Protein AF-A0AAW5L9F5-F1 (afdb_monomer_lite)

Secondary structure (DSSP, 8-state):
--------------HHHHHHHHHHHHHHHHHTT-SB-TTSSB-HHHHHHHTT-TTHHHHHHHHHHHHHHHHHHHHHHHHHHH-HHHHHHHHHHHHHHHHHHHHHHHHHHTT--TTTTTPPPPPPSS------TTS-HHHHHHHHHHHHTSHHHHTS-HHHHHHHHHHHHHHHHHHHHHHHHHHHHHHHHHHHHHHHHHHHHHHHHHHHHHHHHHHHHHHHHHHT-

Sequence (225 aa):
MGKKPHINIVQGSSLPEMKSAQQDRIMTLWDKGAIVKKDGSPDPQALLKLMGMGDSNELFEMQQLDENKAKMENKQFEQLAQNPEVLQLLQQYNMQQQQFEQQAQVMQMQGIDPMQAGMQPPQLPIPTPQVRDFYDHEVHVYMHNAFRKSSVYDELPPEVQQLVDEHVQQHMEALHAPMEADRRQQMEQEQHMQEEQRAMKKQDLQLQHRKLDIEEKKVEKQMKK

Structure (mmCIF, N/CA/C/O backbone):
data_AF-A0AAW5L9F5-F1
#
_entry.id   AF-A0AAW5L9F5-F1
#
loop_
_atom_site.group_PDB
_atom_site.id
_atom_site.type_symbol
_atom_site.label_atom_id
_atom_site.label_alt_id
_atom_site.label_comp_id
_atom_site.label_asym_id
_atom_site.label_entity_id
_atom_site.label_seq_id
_atom_site.pdbx_PDB_ins_code
_atom_site.Cartn_x
_atom_site.Cartn_y
_atom_site.Cartn_z
_atom_site.occupancy
_atom_site.B_iso_or_equiv
_atom_site.auth_seq_id
_atom_site.auth_comp_id
_atom_site.auth_asym_id
_atom_site.auth_atom_id
_atom_site.pdbx_PDB_model_num
ATOM 1 N N . MET A 1 1 ? 68.030 -46.834 -15.434 1.00 44.78 1 MET A N 1
ATOM 2 C CA . MET A 1 1 ? 66.564 -47.005 -15.319 1.00 44.78 1 MET A CA 1
ATOM 3 C C . MET A 1 1 ? 65.984 -45.672 -14.868 1.00 44.78 1 MET A C 1
ATOM 5 O O . MET A 1 1 ? 66.268 -45.260 -13.757 1.00 44.78 1 MET A O 1
ATOM 9 N N . GLY A 1 2 ? 65.273 -44.953 -15.735 1.00 41.31 2 GLY A N 1
ATOM 10 C CA . GLY A 1 2 ? 64.689 -43.651 -15.400 1.00 41.31 2 GLY A CA 1
ATOM 11 C C . GLY A 1 2 ? 63.430 -43.431 -16.226 1.00 41.31 2 GLY A C 1
ATOM 12 O O . GLY A 1 2 ? 63.501 -42.893 -17.326 1.00 41.31 2 GLY A O 1
ATOM 13 N N . LYS A 1 3 ? 62.292 -43.935 -15.736 1.00 44.84 3 LYS A N 1
ATOM 14 C CA . LYS A 1 3 ? 60.977 -43.723 -16.355 1.00 44.84 3 LYS A CA 1
ATOM 15 C C . LYS A 1 3 ? 60.556 -42.273 -16.100 1.00 44.84 3 LYS A C 1
ATOM 17 O O . LYS A 1 3 ? 60.357 -41.893 -14.951 1.00 44.84 3 LYS A O 1
ATOM 22 N N . LYS A 1 4 ? 60.429 -41.476 -17.162 1.00 50.53 4 LYS A N 1
ATOM 23 C CA . LYS A 1 4 ? 59.760 -40.169 -17.113 1.00 50.53 4 LYS A CA 1
ATOM 24 C C . LYS A 1 4 ? 58.244 -40.405 -16.975 1.00 50.53 4 LYS A C 1
ATOM 26 O O . LYS A 1 4 ? 57.729 -41.268 -17.686 1.00 50.53 4 LYS A O 1
ATOM 31 N N . PRO A 1 5 ? 57.529 -39.698 -16.086 1.00 53.22 5 PRO A N 1
ATOM 32 C CA . PRO A 1 5 ? 56.078 -39.812 -15.989 1.00 53.22 5 PRO A CA 1
ATOM 33 C C . PRO A 1 5 ? 55.409 -39.205 -17.232 1.00 53.22 5 PRO A C 1
ATOM 35 O O . PRO A 1 5 ? 55.750 -38.100 -17.652 1.00 53.22 5 PRO A O 1
ATOM 38 N N . HIS A 1 6 ? 54.458 -39.934 -17.820 1.00 45.38 6 HIS A N 1
ATOM 39 C CA . HIS A 1 6 ? 53.572 -39.414 -18.859 1.00 45.38 6 HIS A CA 1
ATOM 40 C C . HIS A 1 6 ? 52.563 -38.466 -18.209 1.00 45.38 6 HIS A C 1
ATOM 42 O O . HIS A 1 6 ? 51.673 -38.898 -17.479 1.00 45.38 6 HIS A O 1
ATOM 48 N N . ILE A 1 7 ? 52.722 -37.170 -18.456 1.00 56.72 7 ILE A N 1
ATOM 49 C CA . ILE A 1 7 ? 51.759 -36.145 -18.062 1.00 56.72 7 ILE A CA 1
ATOM 50 C C . ILE A 1 7 ? 50.741 -36.072 -19.199 1.00 56.72 7 ILE A C 1
ATOM 52 O O . ILE A 1 7 ? 51.069 -35.628 -20.298 1.00 56.72 7 ILE A O 1
ATOM 56 N N . ASN A 1 8 ? 49.531 -36.571 -18.959 1.00 45.72 8 ASN A N 1
ATOM 57 C CA . ASN A 1 8 ? 48.437 -36.488 -19.918 1.00 45.72 8 ASN A CA 1
ATOM 58 C C . ASN A 1 8 ? 47.769 -35.118 -19.739 1.00 45.72 8 ASN A C 1
ATOM 60 O O . ASN A 1 8 ? 46.997 -34.909 -18.805 1.00 45.72 8 ASN A O 1
ATOM 64 N N . ILE A 1 9 ? 48.152 -34.155 -20.575 1.00 52.03 9 ILE A N 1
ATOM 65 C CA . ILE A 1 9 ? 47.571 -32.811 -20.578 1.00 52.03 9 ILE A CA 1
ATOM 66 C C . ILE A 1 9 ? 46.257 -32.898 -21.357 1.00 52.03 9 ILE A C 1
ATOM 68 O O . ILE A 1 9 ? 46.267 -32.967 -22.583 1.00 52.03 9 ILE A O 1
ATOM 72 N N . VAL A 1 10 ? 45.123 -32.907 -20.653 1.00 50.59 10 VAL A N 1
ATOM 73 C CA . VAL A 1 10 ? 43.814 -32.674 -21.279 1.00 50.59 10 VAL A CA 1
ATOM 74 C C . VAL A 1 10 ? 43.685 -31.168 -21.487 1.00 50.59 10 VAL A C 1
ATOM 76 O O . VAL A 1 10 ? 43.441 -30.405 -20.555 1.00 50.59 10 VAL A O 1
ATOM 79 N N . GLN A 1 11 ? 43.957 -30.753 -22.720 1.00 42.28 11 GLN A N 1
ATOM 80 C CA . GLN A 1 11 ? 43.867 -29.383 -23.203 1.00 42.28 11 GLN A CA 1
ATOM 81 C C . GLN A 1 11 ? 42.417 -28.893 -23.079 1.00 42.28 11 GLN A C 1
ATOM 83 O O . GLN A 1 11 ? 41.489 -29.536 -23.565 1.00 42.28 11 GLN A O 1
ATOM 88 N N . GLY A 1 12 ? 42.218 -27.781 -22.371 1.00 50.72 12 GLY A N 1
ATOM 89 C CA . GLY A 1 12 ? 40.897 -27.216 -22.131 1.00 50.72 12 GLY A CA 1
ATOM 90 C C . GLY A 1 12 ? 40.199 -26.776 -23.418 1.00 50.72 12 GLY A C 1
ATOM 91 O O . GLY A 1 12 ? 40.840 -26.209 -24.297 1.00 50.72 12 GLY A O 1
ATOM 92 N N . SER A 1 13 ? 38.890 -27.038 -23.484 1.00 52.16 13 SER A N 1
ATOM 93 C CA . SER A 1 13 ? 37.832 -26.189 -24.067 1.00 52.16 13 SER A CA 1
ATOM 94 C C . SER A 1 13 ? 36.654 -27.060 -24.536 1.00 52.16 13 SER A C 1
ATOM 96 O O . SER A 1 13 ? 36.593 -27.457 -25.692 1.00 52.16 13 SER A O 1
ATOM 98 N N . SER A 1 14 ? 35.718 -27.384 -23.637 1.00 50.09 14 SER A N 1
ATOM 99 C CA . SER A 1 14 ? 34.447 -28.064 -23.987 1.00 50.09 14 SER A CA 1
ATOM 100 C C . SER A 1 14 ? 33.257 -27.671 -23.096 1.00 50.09 14 SER A C 1
ATOM 102 O O . SER A 1 14 ? 32.159 -28.209 -23.226 1.00 50.09 14 SER A O 1
ATOM 104 N N . LEU A 1 15 ? 33.440 -26.702 -22.193 1.00 50.31 15 LEU A N 1
ATOM 105 C CA . LEU A 1 15 ? 32.383 -26.240 -21.286 1.00 50.31 15 LEU A CA 1
ATOM 106 C C . LEU A 1 15 ? 31.178 -25.566 -21.989 1.00 50.31 15 LEU A C 1
ATOM 108 O O . LEU A 1 15 ? 30.074 -25.712 -21.465 1.00 50.31 15 LEU A O 1
ATOM 112 N N . PRO A 1 16 ? 31.318 -24.878 -23.145 1.00 49.97 16 PRO A N 1
ATOM 113 C CA . PRO A 1 16 ? 30.164 -24.329 -23.868 1.00 49.97 16 PRO A CA 1
ATOM 114 C C . PRO A 1 16 ? 29.379 -25.381 -24.671 1.00 49.97 16 PRO A C 1
ATOM 116 O O . PRO A 1 16 ? 28.154 -25.401 -24.601 1.00 49.97 16 PRO A O 1
ATOM 119 N N . GLU A 1 17 ? 30.063 -26.288 -25.383 1.00 51.97 17 GLU A N 1
ATOM 120 C CA . GLU A 1 17 ? 29.420 -27.312 -26.233 1.00 51.97 17 GLU A CA 1
ATOM 121 C C . GLU A 1 17 ? 28.667 -28.376 -25.426 1.00 51.97 17 GLU A C 1
ATOM 123 O O . GLU A 1 17 ? 27.627 -28.869 -25.858 1.00 51.97 17 GLU A O 1
ATOM 128 N N . MET A 1 18 ? 29.146 -28.721 -24.224 1.00 60.84 18 MET A N 1
ATOM 129 C CA . MET A 1 18 ? 28.426 -29.672 -23.372 1.00 60.84 18 MET A CA 1
ATOM 130 C C . MET A 1 18 ? 27.093 -29.111 -22.860 1.00 60.84 18 MET A C 1
ATOM 132 O O . MET A 1 18 ? 26.153 -29.882 -22.684 1.00 60.84 18 MET A O 1
ATOM 136 N N . LYS A 1 19 ? 26.983 -27.790 -22.649 1.00 57.59 19 LYS A N 1
ATOM 137 C CA . LYS A 1 19 ? 25.743 -27.162 -22.164 1.00 57.59 19 LYS A CA 1
ATOM 138 C C . LYS A 1 19 ? 24.657 -27.113 -23.238 1.00 57.59 19 LYS A C 1
ATOM 140 O O . LYS A 1 19 ? 23.521 -27.462 -22.933 1.00 57.59 19 LYS A O 1
ATOM 145 N N . SER A 1 20 ? 24.991 -26.756 -24.479 1.00 68.06 20 SER A N 1
ATOM 146 C CA . SER A 1 20 ? 24.022 -26.769 -25.586 1.00 68.06 20 SER A CA 1
ATOM 147 C C . SER A 1 20 ? 23.555 -28.191 -25.908 1.00 68.06 20 SER A C 1
ATOM 149 O O . SER A 1 20 ? 22.358 -28.447 -25.964 1.00 68.06 20 SER A O 1
ATOM 151 N N . ALA A 1 21 ? 24.477 -29.156 -25.980 1.00 72.12 21 ALA A N 1
ATOM 152 C CA . ALA A 1 21 ? 24.131 -30.561 -26.205 1.00 72.12 21 ALA A CA 1
ATOM 153 C C . ALA A 1 21 ? 23.281 -31.165 -25.066 1.00 72.12 21 ALA A C 1
ATOM 155 O O . ALA A 1 21 ? 22.470 -32.070 -25.286 1.00 72.12 21 ALA A O 1
ATOM 156 N N . GLN A 1 22 ? 23.461 -30.679 -23.835 1.00 68.31 22 GLN A N 1
ATOM 157 C CA . GLN A 1 22 ? 22.620 -31.038 -22.696 1.00 68.31 22 GLN A CA 1
ATOM 158 C C . GLN A 1 22 ? 21.222 -30.415 -22.820 1.00 6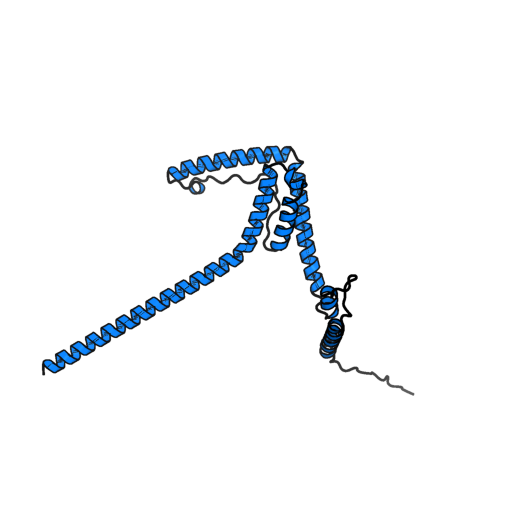8.31 22 GLN A C 1
ATOM 160 O O . GLN A 1 22 ? 20.239 -31.128 -22.628 1.00 68.31 22 GLN A O 1
ATOM 165 N N . GLN A 1 23 ? 21.123 -29.135 -23.188 1.00 72.50 23 GLN A N 1
ATOM 166 C CA . GLN A 1 23 ? 19.850 -28.442 -23.414 1.00 72.50 23 GLN A CA 1
ATOM 167 C C . GLN A 1 23 ? 19.034 -29.091 -24.541 1.00 72.50 23 GLN A C 1
ATOM 169 O O . GLN A 1 23 ? 17.860 -29.393 -24.334 1.00 72.50 23 GLN A O 1
ATOM 174 N N . ASP A 1 24 ? 19.663 -29.445 -25.663 1.00 79.31 24 ASP A N 1
ATOM 175 C CA . ASP A 1 24 ? 19.005 -30.139 -26.781 1.00 79.31 24 ASP A CA 1
ATOM 176 C C . ASP A 1 24 ? 18.463 -31.516 -26.372 1.00 79.31 24 ASP A C 1
ATOM 178 O O . ASP A 1 24 ? 17.360 -31.925 -26.752 1.00 79.31 24 ASP A O 1
ATOM 182 N N . ARG A 1 25 ? 19.214 -32.242 -25.535 1.00 76.12 25 ARG A N 1
ATOM 183 C CA . ARG A 1 25 ? 18.766 -33.527 -24.984 1.00 76.12 25 ARG A CA 1
ATOM 184 C C . ARG A 1 25 ? 17.543 -33.352 -24.086 1.00 76.12 25 ARG A C 1
ATOM 186 O O . ARG A 1 25 ? 16.650 -34.195 -24.112 1.00 76.12 25 ARG A O 1
ATOM 193 N N . ILE A 1 26 ? 17.503 -32.291 -23.289 1.00 76.50 26 ILE A N 1
ATOM 194 C CA . ILE A 1 26 ? 16.399 -32.014 -22.366 1.00 76.50 26 ILE A CA 1
ATOM 195 C C . ILE A 1 26 ? 15.146 -31.580 -23.127 1.00 76.50 26 ILE A C 1
ATOM 197 O O . ILE A 1 26 ? 14.071 -32.098 -22.834 1.00 76.50 26 ILE A O 1
ATOM 201 N N . MET A 1 27 ? 15.287 -30.746 -24.159 1.00 80.56 27 MET A N 1
ATOM 202 C CA . MET A 1 27 ? 14.188 -30.419 -25.075 1.00 80.56 27 MET A CA 1
ATOM 203 C C . MET A 1 27 ? 13.656 -31.668 -25.786 1.00 80.56 27 MET A C 1
ATOM 205 O O . MET A 1 27 ? 12.453 -31.886 -25.849 1.00 80.56 27 MET A O 1
ATOM 209 N N . THR A 1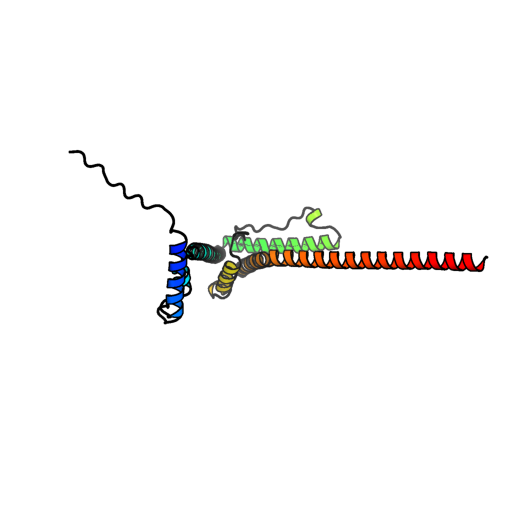 28 ? 14.538 -32.585 -26.195 1.00 82.12 28 THR A N 1
ATOM 210 C CA . THR A 1 28 ? 14.114 -33.875 -26.767 1.00 82.12 28 THR A CA 1
ATOM 211 C C . THR A 1 28 ? 13.302 -34.719 -25.771 1.00 82.12 28 THR A C 1
ATOM 213 O O . THR A 1 28 ? 12.389 -35.443 -26.166 1.00 82.12 28 THR A O 1
ATOM 216 N N . LEU A 1 29 ? 13.631 -34.673 -24.476 1.00 78.94 29 LEU A N 1
ATOM 217 C CA . LEU A 1 29 ? 12.881 -35.378 -23.428 1.00 78.94 29 LEU A CA 1
ATOM 218 C C . LEU A 1 29 ? 11.533 -34.705 -23.133 1.00 78.94 29 LEU A C 1
ATOM 220 O O . LEU A 1 29 ? 10.558 -35.403 -22.854 1.00 78.94 29 LEU A O 1
ATOM 224 N N . TRP A 1 30 ? 11.474 -33.378 -23.232 1.00 79.81 30 TRP A N 1
ATOM 225 C CA . TRP A 1 30 ? 10.244 -32.596 -23.142 1.00 79.81 30 TRP A CA 1
ATOM 226 C C . TRP A 1 30 ? 9.272 -32.920 -24.274 1.00 79.81 30 TRP A C 1
ATOM 228 O O . TRP A 1 30 ? 8.136 -33.305 -24.009 1.00 79.81 30 TRP A O 1
ATOM 238 N N . ASP A 1 31 ? 9.742 -32.874 -25.521 1.00 79.44 31 ASP A N 1
ATOM 239 C CA . ASP A 1 31 ? 8.930 -33.155 -26.711 1.00 79.44 31 ASP A CA 1
ATOM 240 C C . ASP A 1 31 ? 8.407 -34.597 -26.727 1.00 79.44 31 ASP A C 1
ATOM 242 O O . ASP A 1 31 ? 7.341 -34.891 -27.266 1.00 79.44 31 ASP A O 1
ATOM 246 N N . LYS A 1 32 ? 9.148 -35.516 -26.095 1.00 82.12 32 LYS A N 1
ATOM 247 C CA . LYS A 1 32 ? 8.739 -36.913 -25.900 1.00 82.12 32 LYS A CA 1
ATOM 248 C C . LYS A 1 32 ? 7.842 -37.134 -24.679 1.00 82.12 32 LYS A C 1
ATOM 250 O O . LYS A 1 32 ? 7.491 -38.279 -24.405 1.00 82.12 32 LYS A O 1
ATOM 255 N N . GLY A 1 33 ? 7.482 -36.080 -23.944 1.00 77.56 33 GLY A N 1
ATOM 256 C CA . GLY A 1 33 ? 6.593 -36.153 -22.784 1.00 77.56 33 GLY A CA 1
ATOM 257 C C . GLY A 1 33 ? 7.187 -36.903 -21.588 1.00 77.56 33 GLY A C 1
ATOM 258 O O . GLY A 1 33 ? 6.444 -37.460 -20.787 1.00 77.56 33 GLY A O 1
ATOM 259 N N . ALA A 1 34 ? 8.517 -36.963 -21.464 1.00 77.19 34 ALA A N 1
ATOM 260 C CA . ALA A 1 34 ? 9.184 -37.661 -20.360 1.00 77.19 34 ALA A CA 1
ATOM 261 C C . ALA A 1 34 ? 9.249 -36.825 -19.067 1.00 77.19 34 ALA A C 1
ATOM 263 O O . ALA A 1 34 ? 9.492 -37.371 -17.992 1.00 77.19 34 ALA A O 1
ATOM 264 N N . ILE A 1 35 ? 9.046 -35.507 -19.165 1.00 75.00 35 ILE A N 1
ATOM 265 C CA . ILE A 1 35 ? 9.076 -34.563 -18.042 1.00 75.00 35 ILE A CA 1
ATOM 266 C C . ILE A 1 35 ? 7.629 -34.204 -17.692 1.00 75.00 35 ILE A C 1
ATOM 268 O O . ILE A 1 35 ? 7.067 -33.229 -18.190 1.00 75.00 35 ILE A O 1
ATOM 272 N N . VAL A 1 36 ? 7.012 -35.047 -16.869 1.00 77.00 36 VAL A N 1
ATOM 273 C CA . VAL A 1 36 ? 5.607 -34.933 -16.466 1.00 77.00 36 VAL A CA 1
ATOM 274 C C . VAL A 1 36 ? 5.462 -35.011 -14.952 1.00 77.00 36 VAL A C 1
ATOM 276 O O . VAL A 1 36 ? 6.251 -35.659 -14.262 1.00 77.00 36 VAL A O 1
ATOM 279 N N . LYS A 1 37 ? 4.426 -34.356 -14.435 1.00 74.06 37 LYS A N 1
ATOM 280 C CA . LYS A 1 37 ? 4.003 -34.442 -13.039 1.00 74.06 37 LYS A CA 1
ATOM 281 C C . LYS A 1 37 ? 3.331 -35.794 -12.773 1.00 74.06 37 LYS A C 1
ATOM 283 O O . LYS A 1 37 ? 3.049 -36.574 -13.680 1.00 74.06 37 LYS A O 1
ATOM 288 N N . LYS A 1 38 ? 3.018 -36.066 -11.501 1.00 70.19 38 LYS A N 1
ATOM 289 C CA . LYS A 1 38 ? 2.323 -37.299 -11.069 1.00 70.19 38 LYS A CA 1
ATOM 290 C C . LYS A 1 38 ? 0.933 -37.484 -11.700 1.00 70.19 38 LYS A C 1
ATOM 292 O O . LYS A 1 38 ? 0.424 -38.598 -11.700 1.00 70.19 38 LYS A O 1
ATOM 297 N N . ASP A 1 39 ? 0.337 -36.411 -12.213 1.00 65.62 39 ASP A N 1
ATOM 298 C CA . ASP A 1 39 ? -0.954 -36.396 -12.909 1.00 65.62 39 ASP A CA 1
ATOM 299 C C . ASP A 1 39 ? -0.832 -36.578 -14.438 1.00 65.62 39 ASP A C 1
ATOM 301 O O . ASP A 1 39 ? -1.843 -36.599 -15.135 1.00 65.62 39 ASP A O 1
ATOM 305 N N . GLY A 1 40 ? 0.390 -36.728 -14.965 1.00 68.69 40 GLY A N 1
ATOM 306 C CA . GLY A 1 40 ? 0.661 -36.881 -16.396 1.00 68.69 40 GLY A CA 1
ATOM 307 C C . GLY A 1 40 ? 0.687 -35.571 -17.189 1.00 68.69 40 GLY A C 1
ATOM 308 O O . GLY A 1 40 ? 0.937 -35.606 -18.393 1.00 68.69 40 GLY A O 1
ATOM 309 N N . SER A 1 41 ? 0.467 -34.418 -16.550 1.00 75.38 41 SER A N 1
ATOM 310 C CA . SER A 1 41 ? 0.644 -33.114 -17.194 1.00 75.38 41 SER A CA 1
ATOM 311 C C . SER A 1 41 ? 2.134 -32.764 -17.336 1.00 75.38 41 SER A C 1
ATOM 313 O O . SER A 1 41 ? 2.937 -33.177 -16.495 1.00 75.38 41 SER A O 1
ATOM 315 N N . PRO A 1 42 ? 2.544 -32.015 -18.375 1.00 78.31 42 PRO A N 1
ATOM 316 C CA . PRO A 1 42 ? 3.928 -31.567 -18.517 1.00 78.31 42 PRO A CA 1
ATOM 317 C C . PRO A 1 42 ? 4.406 -30.787 -17.282 1.00 78.31 42 PRO A C 1
ATOM 319 O O . PRO A 1 42 ? 3.672 -29.948 -16.754 1.00 78.31 42 PRO A O 1
ATOM 322 N N . ASP A 1 43 ? 5.632 -31.054 -16.815 1.00 79.94 43 ASP A N 1
ATOM 323 C CA . ASP A 1 43 ? 6.228 -30.371 -15.660 1.00 79.94 43 ASP A CA 1
ATOM 324 C C . ASP A 1 43 ? 7.232 -29.287 -16.097 1.00 79.94 43 ASP A C 1
ATOM 326 O O . ASP A 1 43 ? 8.433 -29.562 -16.220 1.00 79.94 43 ASP A O 1
ATOM 330 N N . PRO A 1 44 ? 6.779 -28.041 -16.336 1.00 75.69 44 PRO A N 1
ATOM 331 C CA . PRO A 1 44 ? 7.670 -26.961 -16.746 1.00 75.69 44 PRO A CA 1
ATOM 332 C C . PRO A 1 44 ? 8.723 -26.629 -15.677 1.00 75.69 44 PRO A C 1
ATOM 334 O O . PRO A 1 44 ? 9.792 -26.129 -16.019 1.00 75.69 44 PRO A O 1
ATOM 337 N N . GLN A 1 45 ? 8.479 -26.941 -14.397 1.00 67.44 45 GLN A N 1
ATOM 338 C CA . GLN A 1 45 ? 9.435 -26.677 -13.316 1.00 67.44 45 GLN A CA 1
ATOM 339 C C . GLN A 1 45 ? 10.614 -27.652 -13.380 1.00 67.44 45 GLN A C 1
ATOM 341 O O . GLN A 1 45 ? 11.776 -27.244 -13.308 1.00 67.44 45 GLN A O 1
ATOM 346 N N . ALA A 1 46 ? 10.331 -28.942 -13.574 1.00 71.00 46 ALA A N 1
ATOM 347 C CA . ALA A 1 46 ? 11.369 -29.947 -13.782 1.00 71.00 46 ALA A CA 1
ATOM 348 C C . ALA A 1 46 ? 12.157 -29.694 -15.079 1.00 71.00 46 ALA A C 1
ATOM 350 O O . ALA A 1 46 ? 13.375 -29.880 -15.096 1.00 71.00 46 ALA A O 1
ATOM 351 N N . LEU A 1 47 ? 11.493 -29.211 -16.135 1.00 75.94 47 LEU A N 1
ATOM 352 C CA . LEU A 1 47 ? 12.136 -28.827 -17.393 1.00 75.94 47 LEU A CA 1
ATOM 353 C C . LEU A 1 47 ? 13.158 -27.698 -17.201 1.00 75.94 47 LEU A C 1
ATOM 355 O O . LEU A 1 47 ? 14.321 -27.860 -17.575 1.00 75.94 47 LEU A O 1
ATOM 359 N N . LEU A 1 48 ? 12.741 -26.575 -16.605 1.00 72.81 48 LEU A N 1
ATOM 360 C CA . LEU A 1 48 ? 13.608 -25.411 -16.377 1.00 72.81 48 LEU A CA 1
ATOM 361 C C . LEU A 1 48 ? 14.827 -25.779 -15.520 1.00 72.81 48 LEU A C 1
ATOM 363 O O . LEU A 1 48 ? 15.960 -25.426 -15.857 1.00 72.81 48 LEU A O 1
ATOM 367 N N . LYS A 1 49 ? 14.607 -26.574 -14.467 1.00 71.06 49 LYS A N 1
ATOM 368 C CA . LYS A 1 49 ? 15.670 -27.075 -13.589 1.00 71.06 49 LYS A CA 1
ATOM 369 C C . LYS A 1 49 ? 16.671 -27.966 -14.327 1.00 71.06 49 LYS A C 1
ATOM 371 O O . LYS A 1 49 ? 17.873 -27.874 -14.083 1.00 71.06 49 LYS A O 1
ATOM 376 N N . LEU A 1 50 ? 16.196 -28.827 -15.230 1.00 69.19 50 LEU A N 1
ATOM 377 C CA . LEU A 1 50 ? 17.060 -29.697 -16.025 1.00 69.19 50 LEU A CA 1
ATOM 378 C C . LEU A 1 50 ? 17.879 -28.900 -17.046 1.00 69.19 50 LEU A C 1
ATOM 380 O O . LEU A 1 50 ? 19.063 -29.197 -17.205 1.00 69.19 50 LEU A O 1
ATOM 384 N N . MET A 1 51 ? 17.302 -27.874 -17.688 1.00 70.12 51 MET A N 1
ATOM 385 C CA . MET A 1 51 ? 17.964 -27.036 -18.711 1.00 70.12 51 MET A CA 1
ATOM 386 C C . MET A 1 51 ? 19.133 -26.184 -18.189 1.00 70.12 51 MET A C 1
ATOM 388 O O . MET A 1 51 ? 19.742 -25.425 -18.948 1.00 70.12 51 MET A O 1
ATOM 392 N N . GLY A 1 52 ? 19.480 -26.312 -16.905 1.00 60.25 52 GLY A N 1
ATOM 393 C CA . GLY A 1 52 ? 20.563 -25.553 -16.289 1.00 60.25 52 GLY A CA 1
ATOM 394 C C . GLY A 1 52 ? 20.230 -24.070 -16.125 1.00 60.25 52 GLY A C 1
ATOM 395 O O . GLY A 1 52 ? 21.119 -23.291 -15.791 1.00 60.25 52 GLY A O 1
ATOM 396 N N . MET A 1 53 ? 18.962 -23.689 -16.314 1.00 58.88 53 MET A N 1
ATOM 397 C CA . MET A 1 53 ? 18.404 -22.402 -15.900 1.00 58.88 53 MET A CA 1
ATOM 398 C C . MET A 1 53 ? 18.144 -22.456 -14.388 1.00 58.88 53 MET A C 1
ATOM 400 O O . MET A 1 53 ? 17.012 -22.407 -13.920 1.00 58.88 53 MET A O 1
ATOM 404 N N . GLY A 1 54 ? 19.224 -22.634 -13.621 1.00 51.69 54 GLY A N 1
ATOM 405 C CA . GLY A 1 54 ? 19.235 -22.789 -12.163 1.00 51.69 54 GLY A CA 1
ATOM 406 C C . GLY A 1 54 ? 18.811 -21.553 -11.362 1.00 51.69 54 GLY A C 1
ATOM 407 O O . GLY A 1 54 ? 19.021 -21.538 -10.159 1.00 51.69 54 GLY A O 1
ATOM 408 N N . ASP A 1 55 ? 18.205 -20.563 -12.009 1.00 53.50 55 ASP A N 1
ATOM 409 C CA . ASP A 1 55 ? 17.627 -19.361 -11.399 1.00 53.50 55 ASP A CA 1
ATOM 410 C C . ASP A 1 55 ? 16.186 -19.595 -10.900 1.00 53.50 55 ASP A C 1
ATOM 412 O O . ASP A 1 55 ? 15.612 -18.810 -10.154 1.00 53.50 55 ASP A O 1
ATOM 416 N N . SER A 1 56 ? 15.572 -20.734 -11.252 1.00 55.03 56 SER A N 1
ATOM 417 C CA . SER A 1 56 ? 14.216 -21.028 -10.783 1.00 55.03 56 SER A CA 1
ATOM 418 C C . SER A 1 56 ? 14.141 -21.119 -9.255 1.00 55.03 56 SER A C 1
ATOM 420 O O . SER A 1 56 ? 13.157 -20.686 -8.674 1.00 55.03 56 SER A O 1
ATOM 422 N N . ASN A 1 57 ? 15.169 -21.660 -8.589 1.00 58.69 57 ASN A N 1
ATOM 423 C CA . ASN A 1 57 ? 15.166 -21.767 -7.128 1.00 58.69 57 ASN A CA 1
ATOM 424 C C . ASN A 1 57 ? 15.196 -20.394 -6.448 1.00 58.69 57 ASN A C 1
ATOM 426 O O . ASN A 1 57 ? 14.444 -20.208 -5.503 1.00 58.69 57 ASN A O 1
ATOM 430 N N . GLU A 1 58 ? 16.003 -19.446 -6.933 1.00 63.47 58 GLU A N 1
ATOM 431 C CA . GLU A 1 58 ? 16.101 -18.105 -6.338 1.00 63.47 58 GLU A CA 1
ATOM 432 C C . GLU A 1 58 ? 14.787 -17.335 -6.516 1.00 63.47 58 GLU A C 1
ATOM 434 O O . GLU A 1 58 ? 14.276 -16.765 -5.555 1.00 63.47 58 GLU A O 1
ATOM 439 N N . LEU A 1 59 ? 14.164 -17.417 -7.699 1.00 62.97 59 LEU A N 1
ATOM 440 C CA . LEU A 1 59 ? 12.833 -16.848 -7.941 1.00 62.97 59 LEU A CA 1
ATOM 441 C C . LEU A 1 59 ? 11.757 -17.472 -7.033 1.00 62.97 59 LEU A C 1
ATOM 443 O O . LEU A 1 59 ? 10.949 -16.751 -6.450 1.00 62.97 59 LEU A O 1
ATOM 447 N N . PHE A 1 60 ? 11.761 -18.799 -6.858 1.00 72.19 60 PHE A N 1
ATOM 448 C CA . PHE A 1 60 ? 10.823 -19.479 -5.954 1.00 72.19 60 PHE A CA 1
ATOM 449 C C . PHE A 1 60 ? 11.096 -19.187 -4.473 1.00 72.19 60 PHE A C 1
ATOM 451 O O . PHE A 1 60 ? 10.161 -19.191 -3.672 1.00 72.19 60 PHE A O 1
ATOM 458 N N . GLU A 1 61 ? 12.354 -18.983 -4.088 1.00 81.06 61 GLU A N 1
ATOM 459 C CA . GLU A 1 61 ? 12.745 -18.614 -2.727 1.00 81.06 61 GLU A CA 1
ATOM 460 C C . GLU A 1 61 ? 12.314 -17.180 -2.413 1.00 81.06 61 GLU A C 1
ATOM 462 O O . GLU A 1 61 ? 11.706 -16.960 -1.367 1.00 81.06 61 GLU A O 1
ATOM 467 N N . MET A 1 62 ? 12.532 -16.232 -3.331 1.00 80.06 62 MET A N 1
ATOM 468 C CA . MET A 1 62 ? 12.065 -14.848 -3.188 1.00 80.06 62 MET A CA 1
ATOM 469 C C . MET A 1 62 ? 10.541 -14.784 -3.080 1.00 80.06 62 MET A C 1
ATOM 471 O O . MET A 1 62 ? 10.026 -14.274 -2.089 1.00 80.06 62 MET A O 1
ATOM 475 N N . GLN A 1 63 ? 9.819 -15.427 -4.002 1.00 83.62 63 GLN A N 1
ATOM 476 C CA . GLN A 1 63 ? 8.357 -15.475 -3.948 1.00 83.62 63 GLN A CA 1
ATOM 477 C C . GLN A 1 63 ? 7.846 -16.076 -2.627 1.00 83.62 63 GLN A C 1
ATOM 479 O O . GLN A 1 63 ? 6.902 -15.565 -2.024 1.00 83.62 63 GLN A O 1
ATOM 484 N N . GLN A 1 64 ? 8.476 -17.149 -2.134 1.00 89.56 64 GLN A N 1
ATOM 485 C CA . GLN A 1 64 ? 8.114 -17.728 -0.838 1.00 89.56 64 GLN A CA 1
ATOM 486 C C . GLN A 1 64 ? 8.392 -16.783 0.333 1.00 89.56 64 GLN A C 1
ATOM 488 O O . GLN A 1 64 ? 7.650 -16.811 1.318 1.00 89.56 64 GLN A O 1
ATOM 493 N N . LEU A 1 65 ? 9.451 -15.973 0.272 1.00 91.56 65 LEU A N 1
ATOM 494 C CA . LEU A 1 65 ? 9.739 -14.974 1.298 1.00 91.56 65 LEU A CA 1
ATOM 495 C C . LEU A 1 65 ? 8.643 -13.903 1.340 1.00 91.56 65 LEU A C 1
ATOM 497 O O . LEU A 1 65 ? 8.140 -13.636 2.433 1.00 91.56 65 LEU A O 1
ATOM 501 N N . ASP A 1 66 ? 8.217 -13.374 0.190 1.00 91.81 66 ASP A N 1
ATOM 502 C CA . ASP A 1 66 ? 7.111 -12.409 0.094 1.00 91.81 66 ASP A CA 1
ATOM 503 C C . ASP A 1 66 ? 5.775 -13.021 0.550 1.00 91.81 66 ASP A C 1
ATOM 505 O O . ASP A 1 66 ? 5.063 -12.446 1.375 1.00 91.81 66 ASP A O 1
ATOM 509 N N . GLU A 1 67 ? 5.455 -14.250 0.132 1.00 92.94 67 GLU A N 1
ATOM 510 C CA . GLU A 1 67 ? 4.253 -14.943 0.611 1.00 92.94 67 GLU A CA 1
ATOM 511 C C . GLU A 1 67 ? 4.245 -15.114 2.134 1.00 92.94 67 GLU A C 1
ATOM 513 O O . GLU A 1 67 ? 3.226 -14.905 2.801 1.00 92.94 67 GLU A O 1
ATOM 518 N N . ASN A 1 68 ? 5.372 -15.553 2.700 1.00 94.12 68 ASN A N 1
ATOM 519 C CA . ASN A 1 68 ? 5.500 -15.751 4.138 1.00 94.12 68 ASN A CA 1
ATOM 520 C C . ASN A 1 68 ? 5.435 -14.416 4.879 1.00 94.12 68 ASN A C 1
ATOM 522 O O . ASN A 1 68 ? 4.834 -14.351 5.953 1.00 94.12 68 ASN A O 1
ATOM 526 N N . LYS A 1 69 ? 5.998 -13.352 4.302 1.00 93.50 69 LYS A N 1
ATOM 527 C CA . LYS A 1 69 ? 5.922 -11.999 4.842 1.00 93.50 69 LYS A CA 1
ATOM 528 C C . LYS A 1 69 ? 4.473 -11.513 4.905 1.00 93.50 69 LYS A C 1
ATOM 530 O O . LYS A 1 69 ? 4.020 -11.185 6.001 1.00 93.50 69 LYS A O 1
ATOM 535 N N . ALA A 1 70 ? 3.723 -11.592 3.807 1.00 94.31 70 ALA A N 1
ATOM 536 C CA . ALA A 1 70 ? 2.308 -11.216 3.773 1.00 94.31 70 ALA A CA 1
ATOM 537 C C . ALA A 1 70 ? 1.454 -12.043 4.758 1.00 94.31 70 ALA A C 1
ATOM 539 O O . ALA A 1 70 ? 0.596 -11.509 5.462 1.00 94.31 70 ALA A O 1
ATOM 540 N N . LYS A 1 71 ? 1.724 -13.353 4.898 1.00 94.44 71 LYS A N 1
ATOM 541 C CA . LYS A 1 71 ? 1.061 -14.207 5.909 1.00 94.44 71 LYS A CA 1
ATOM 542 C C . LYS A 1 71 ? 1.360 -13.761 7.342 1.00 94.44 71 LYS A C 1
ATOM 544 O O . LYS A 1 71 ? 0.482 -13.837 8.199 1.00 94.44 71 LYS A O 1
ATOM 549 N N . MET A 1 72 ? 2.592 -13.340 7.622 1.00 94.31 72 MET A N 1
ATOM 550 C CA . MET A 1 72 ? 2.975 -12.835 8.943 1.00 94.31 72 MET A CA 1
ATOM 551 C C . MET A 1 72 ? 2.308 -11.495 9.253 1.00 94.31 72 MET A C 1
ATOM 553 O O . MET A 1 72 ? 1.903 -11.282 10.392 1.00 94.31 72 MET A O 1
ATOM 557 N N . GLU A 1 73 ? 2.140 -10.631 8.254 1.00 94.44 73 GLU A N 1
ATOM 558 C CA . GLU A 1 73 ? 1.394 -9.375 8.388 1.00 94.44 73 GLU A CA 1
ATOM 559 C C . GLU A 1 73 ? -0.093 -9.626 8.667 1.00 94.44 73 GLU A C 1
ATOM 561 O O . GLU A 1 73 ? -0.639 -9.036 9.594 1.00 94.44 73 GLU A O 1
ATOM 566 N N . ASN A 1 74 ? -0.727 -10.584 7.978 1.00 94.44 74 ASN A N 1
ATOM 567 C CA . ASN A 1 74 ? -2.109 -10.995 8.276 1.00 94.44 74 ASN A CA 1
ATOM 568 C C . ASN A 1 74 ? -2.273 -11.421 9.743 1.00 94.44 74 ASN A C 1
ATOM 570 O O . ASN A 1 74 ? -3.152 -10.924 10.445 1.00 94.44 74 ASN A O 1
ATOM 574 N N . LYS A 1 75 ? -1.354 -12.256 10.243 1.00 93.50 75 LYS A N 1
ATOM 575 C CA . LYS A 1 75 ? -1.338 -12.647 11.661 1.00 93.50 75 LYS A CA 1
ATOM 576 C C . LYS A 1 75 ? -1.106 -11.466 12.597 1.00 93.50 75 LYS A C 1
ATOM 578 O O . LYS A 1 75 ? -1.621 -11.465 13.711 1.00 93.50 75 LYS A O 1
ATOM 583 N N . GLN A 1 76 ? -0.316 -10.479 12.183 1.00 92.88 76 GLN A N 1
ATOM 584 C CA . GLN A 1 76 ? -0.110 -9.267 12.968 1.00 92.88 76 GLN A CA 1
ATOM 585 C C . GLN A 1 76 ? -1.414 -8.468 13.081 1.00 92.88 76 GLN A C 1
ATOM 587 O O . GLN A 1 76 ? -1.741 -8.024 14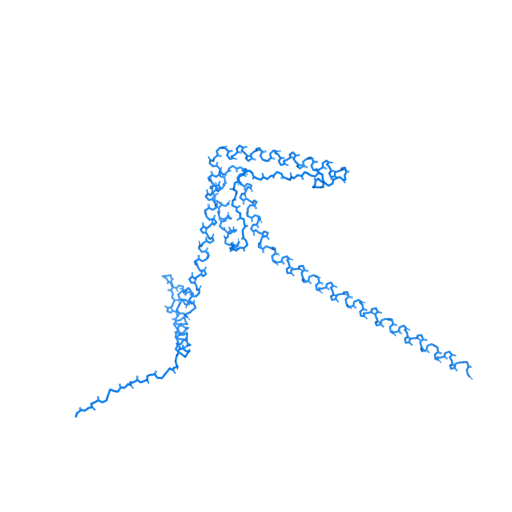.177 1.00 92.88 76 GLN A O 1
ATOM 592 N N . PHE A 1 77 ? -2.199 -8.349 12.007 1.00 93.06 77 PHE A N 1
ATOM 593 C CA . PHE A 1 77 ? -3.523 -7.720 12.068 1.00 93.06 77 PHE A CA 1
ATOM 594 C C . PHE A 1 77 ? -4.476 -8.465 13.009 1.00 93.06 77 PHE A C 1
ATOM 596 O O . PHE A 1 77 ? -5.139 -7.838 13.834 1.00 93.06 77 PHE A O 1
ATOM 603 N N . GLU A 1 78 ? -4.477 -9.799 12.979 1.00 92.69 78 GLU A N 1
ATOM 604 C CA . GLU A 1 78 ? -5.242 -10.607 13.939 1.00 92.69 78 GLU A CA 1
ATOM 605 C C . GLU A 1 78 ? -4.809 -10.341 15.392 1.00 92.69 78 GLU A C 1
ATOM 607 O O . GLU A 1 78 ? -5.643 -10.205 16.285 1.00 92.69 78 GLU A O 1
ATOM 612 N N . GLN A 1 79 ? -3.503 -10.219 15.646 1.00 91.12 79 GLN A N 1
ATOM 613 C CA . GLN A 1 79 ? -2.980 -9.903 16.979 1.00 91.12 79 GLN A CA 1
ATOM 614 C C . GLN A 1 79 ? -3.376 -8.499 17.446 1.00 91.12 79 GLN A C 1
ATOM 616 O O . GLN A 1 79 ? -3.682 -8.312 18.624 1.00 91.12 79 GLN A O 1
ATOM 621 N N . LEU A 1 80 ? -3.399 -7.518 16.538 1.00 89.38 80 LEU A N 1
ATOM 622 C CA . LEU A 1 80 ? -3.874 -6.167 16.838 1.00 89.38 80 LEU A CA 1
ATOM 623 C C . LEU A 1 80 ? -5.358 -6.185 17.228 1.00 89.38 80 LEU A C 1
ATOM 625 O O . LEU A 1 80 ? -5.733 -5.545 18.206 1.00 89.38 80 LEU A O 1
ATOM 629 N N . ALA A 1 81 ? -6.176 -6.980 16.533 1.00 89.19 81 ALA A N 1
ATOM 630 C CA . ALA A 1 81 ? -7.592 -7.164 16.851 1.00 89.19 81 ALA A CA 1
ATOM 631 C C . ALA A 1 81 ? -7.847 -7.865 18.195 1.00 89.19 81 ALA A C 1
ATOM 633 O O . ALA A 1 81 ? -8.889 -7.666 18.813 1.00 89.19 81 ALA A O 1
ATOM 634 N N . GLN A 1 82 ? -6.909 -8.684 18.668 1.00 89.25 82 GLN A N 1
ATOM 635 C CA . GLN A 1 82 ? -7.026 -9.353 19.965 1.00 89.25 82 GLN A CA 1
ATOM 636 C C . GLN A 1 82 ? -6.581 -8.471 21.137 1.00 89.25 82 GLN A C 1
ATOM 638 O O . GLN A 1 82 ? -6.867 -8.804 22.289 1.00 89.25 82 GLN A O 1
ATOM 643 N N . ASN A 1 83 ? -5.882 -7.361 20.876 1.00 90.12 83 ASN A N 1
ATOM 644 C CA . ASN A 1 83 ? -5.378 -6.486 21.925 1.00 90.12 83 ASN A CA 1
ATOM 645 C C . ASN A 1 83 ? -6.377 -5.349 22.235 1.00 90.12 83 ASN A C 1
ATOM 647 O O . ASN A 1 83 ? -6.489 -4.400 21.456 1.00 90.12 83 ASN A O 1
ATOM 651 N N . PRO A 1 84 ? -7.061 -5.372 23.396 1.00 88.12 84 PRO A N 1
ATOM 652 C CA . PRO A 1 84 ? -8.058 -4.356 23.738 1.00 88.12 84 PRO A CA 1
ATOM 653 C C . PRO A 1 84 ? -7.466 -2.947 23.895 1.00 88.12 84 PRO A C 1
ATOM 655 O O . PRO A 1 84 ? -8.162 -1.965 23.644 1.00 88.12 84 PRO A O 1
ATOM 658 N N . GLU A 1 85 ? -6.191 -2.831 24.275 1.00 89.75 85 GLU A N 1
ATOM 659 C CA . GLU A 1 85 ? -5.502 -1.539 24.383 1.00 89.75 85 GLU A CA 1
ATOM 660 C C . GLU A 1 85 ? -5.305 -0.904 23.000 1.00 89.75 85 GLU A C 1
ATOM 662 O O . GLU A 1 85 ? -5.532 0.291 22.817 1.00 89.75 85 GLU A O 1
ATOM 667 N N . VAL A 1 86 ? -4.972 -1.725 21.998 1.00 88.62 86 VAL A N 1
ATOM 668 C CA . VAL A 1 86 ? -4.831 -1.284 20.604 1.00 88.62 86 VAL A CA 1
ATOM 669 C C . VAL A 1 86 ? -6.172 -0.836 20.037 1.00 88.62 86 VAL A C 1
ATOM 671 O O . VAL A 1 86 ? -6.228 0.217 19.409 1.00 88.62 86 VAL A O 1
ATOM 674 N N . LEU A 1 87 ? -7.258 -1.575 20.289 1.00 88.75 87 LEU A N 1
ATOM 675 C CA . LEU A 1 87 ? -8.588 -1.152 19.842 1.00 88.75 87 LEU A CA 1
ATOM 676 C C . LEU A 1 87 ? -8.990 0.204 20.425 1.00 88.75 87 LEU A C 1
ATOM 678 O O . LEU A 1 87 ? -9.480 1.067 19.698 1.00 88.75 87 LEU A O 1
ATOM 682 N N . GLN A 1 88 ? -8.773 0.410 21.726 1.00 90.19 88 GLN A N 1
ATOM 683 C CA . GLN A 1 88 ? -9.095 1.684 22.367 1.00 90.19 88 GLN A CA 1
ATOM 684 C C . GLN A 1 88 ? -8.294 2.837 21.749 1.00 90.19 88 GLN A C 1
ATOM 686 O O . GLN A 1 88 ? -8.826 3.925 21.515 1.00 90.19 88 GLN A O 1
ATOM 691 N N . LEU A 1 89 ? -7.022 2.585 21.456 1.00 90.12 89 LEU A N 1
ATOM 692 C CA . LEU A 1 89 ? -6.135 3.554 20.840 1.00 90.12 89 LEU A CA 1
ATOM 693 C C . LEU A 1 89 ? -6.532 3.861 19.383 1.00 90.12 89 LEU A C 1
ATOM 695 O O . LEU A 1 89 ? -6.508 5.024 18.983 1.00 90.12 89 LEU A O 1
ATOM 699 N N . LEU A 1 90 ? -6.973 2.860 18.615 1.00 89.62 90 LEU A N 1
ATOM 700 C CA . LEU A 1 90 ? -7.503 3.046 17.258 1.00 89.62 90 LEU A CA 1
ATOM 701 C C . LEU A 1 90 ? -8.801 3.858 17.244 1.00 89.62 90 LEU A C 1
ATOM 703 O O . LEU A 1 90 ? -8.968 4.743 16.408 1.00 89.62 90 LEU A O 1
ATOM 707 N N . GLN A 1 91 ? -9.694 3.633 18.205 1.00 88.56 91 GLN A N 1
ATOM 708 C CA . GLN A 1 91 ? -10.907 4.443 18.339 1.00 88.56 91 GLN A CA 1
ATOM 709 C C . GLN A 1 91 ? -10.591 5.901 18.684 1.00 88.56 91 GLN A C 1
ATOM 711 O O . GLN A 1 91 ? -11.191 6.818 18.118 1.00 88.56 91 GLN A O 1
ATOM 716 N N . GLN A 1 92 ? -9.628 6.131 19.581 1.00 89.25 92 GLN A N 1
ATOM 717 C CA . GLN A 1 92 ? -9.152 7.479 19.887 1.00 89.25 92 GLN A CA 1
ATOM 718 C C . GLN A 1 92 ? -8.522 8.143 18.657 1.00 89.25 92 GLN A C 1
ATOM 720 O O . GLN A 1 92 ? -8.794 9.316 18.398 1.00 89.25 92 GLN A O 1
ATOM 725 N N . TYR A 1 93 ? -7.722 7.397 17.894 1.00 89.56 93 TYR A N 1
ATOM 726 C CA . TYR A 1 93 ? -7.111 7.876 16.661 1.00 89.56 93 TYR A CA 1
ATOM 727 C C . TYR A 1 93 ? -8.164 8.297 15.630 1.00 89.56 93 TYR A C 1
ATOM 729 O O . TYR A 1 93 ? -8.133 9.434 15.166 1.00 89.56 93 TYR A O 1
ATOM 737 N N . ASN A 1 94 ? -9.158 7.447 15.355 1.00 88.62 94 ASN A N 1
ATOM 738 C CA . ASN A 1 94 ? -10.246 7.761 14.424 1.00 88.62 94 ASN A CA 1
ATOM 739 C C . ASN A 1 94 ? -11.029 9.011 14.855 1.00 88.62 94 ASN A C 1
ATOM 741 O O . ASN A 1 94 ? -11.371 9.860 14.030 1.00 88.62 94 ASN A O 1
ATOM 745 N N . MET A 1 95 ? -11.273 9.174 16.158 1.00 89.50 95 MET A N 1
ATOM 746 C CA . MET A 1 95 ? -11.919 10.377 16.690 1.00 89.50 95 MET A CA 1
ATOM 747 C C . MET A 1 95 ? -11.053 11.629 16.493 1.00 89.50 95 MET A C 1
ATOM 749 O O . MET A 1 95 ? -11.565 12.684 16.117 1.00 89.50 95 MET A O 1
ATOM 753 N N . GLN A 1 96 ? -9.742 11.520 16.723 1.00 89.81 96 GLN A N 1
ATOM 754 C CA . GLN A 1 96 ? -8.797 12.613 16.501 1.00 89.81 96 GLN A CA 1
ATOM 755 C C . GLN A 1 96 ? -8.699 12.982 15.015 1.00 89.81 96 GLN A C 1
ATOM 757 O O . GLN A 1 96 ? -8.650 14.165 14.681 1.00 89.81 96 GLN A O 1
ATOM 762 N N . GLN A 1 97 ? -8.714 11.989 14.127 1.00 87.94 97 GLN A N 1
ATOM 763 C CA . GLN A 1 97 ? -8.672 12.182 12.682 1.00 87.94 97 GLN A CA 1
ATOM 764 C C . GLN A 1 97 ? -9.915 12.926 12.181 1.00 87.94 97 GLN A C 1
ATOM 766 O O . GLN A 1 97 ? -9.780 13.923 11.477 1.00 87.94 97 GLN A O 1
ATOM 771 N N . GLN A 1 98 ? -11.113 12.549 12.638 1.00 89.06 98 GLN A N 1
ATOM 772 C CA . GLN A 1 98 ? -12.349 13.264 12.290 1.00 89.06 98 GLN A CA 1
ATOM 773 C C . GLN A 1 98 ? -12.362 14.714 12.795 1.00 89.06 98 GLN A C 1
ATOM 775 O O . GLN A 1 98 ? -12.815 15.618 12.090 1.00 89.06 98 GLN A O 1
ATOM 780 N N . GLN A 1 99 ? -11.852 14.965 14.006 1.00 89.50 99 GLN A N 1
ATOM 781 C CA . GLN A 1 99 ? -11.723 16.332 14.524 1.00 89.50 99 GLN A CA 1
ATOM 782 C C . GLN A 1 99 ? -10.742 17.162 13.692 1.00 89.50 99 GLN A C 1
ATOM 784 O O . GLN A 1 99 ? -11.022 18.325 13.391 1.00 89.50 99 GLN A O 1
ATOM 789 N N . PHE A 1 100 ? -9.617 16.561 13.298 1.00 89.50 100 PHE A N 1
ATOM 790 C CA . PHE A 1 100 ? -8.635 17.197 12.429 1.00 89.50 100 PHE A CA 1
ATOM 791 C C . PHE A 1 100 ? -9.237 17.537 11.064 1.00 89.50 100 PHE A C 1
ATOM 793 O O . PHE A 1 100 ? -9.112 18.674 10.620 1.00 89.50 100 PHE A O 1
ATOM 800 N N . GLU A 1 101 ? -9.939 16.603 10.421 1.00 88.56 101 GLU A N 1
ATOM 801 C CA . GLU A 1 101 ? -10.590 16.832 9.126 1.00 88.56 101 GLU A CA 1
ATOM 802 C C . GLU A 1 101 ? -11.639 17.945 9.194 1.00 88.56 101 GLU A C 1
ATOM 804 O O . GLU A 1 101 ? -11.662 18.832 8.339 1.00 88.56 101 GLU A O 1
ATOM 809 N N . GLN A 1 102 ? -12.467 17.961 10.242 1.00 89.75 102 GLN A N 1
ATOM 810 C CA . GLN A 1 102 ? -13.463 19.014 10.433 1.00 89.75 102 GLN A CA 1
ATOM 811 C C . GLN A 1 102 ? -12.802 20.387 10.623 1.00 89.75 102 GLN A C 1
ATOM 813 O O . GLN A 1 102 ? -13.242 21.384 10.044 1.00 89.75 102 GLN A O 1
ATOM 818 N N . GLN A 1 103 ? -11.722 20.452 11.403 1.00 86.88 103 GLN A N 1
ATOM 819 C CA . GLN A 1 103 ? -10.970 21.685 11.618 1.00 86.88 103 GLN A CA 1
ATOM 820 C C . GLN A 1 103 ? -10.244 22.148 10.347 1.00 86.88 103 GLN A C 1
ATOM 822 O O . GLN A 1 103 ? -10.297 23.334 10.008 1.00 86.88 103 GLN A O 1
ATOM 827 N N . ALA A 1 104 ? -9.631 21.218 9.616 1.00 87.50 104 ALA A N 1
ATOM 828 C CA . ALA A 1 104 ? -8.977 21.472 8.340 1.00 87.50 104 ALA A CA 1
ATOM 829 C C . ALA A 1 104 ? -9.971 22.019 7.307 1.00 87.50 104 ALA A C 1
ATOM 831 O O . ALA A 1 104 ? -9.672 23.005 6.635 1.00 87.50 104 ALA A O 1
ATOM 832 N N . GLN A 1 105 ? -11.184 21.462 7.241 1.00 88.62 105 GLN A N 1
ATOM 833 C CA . GLN A 1 105 ? -12.235 21.938 6.343 1.00 88.62 105 GLN A CA 1
ATOM 834 C C . GLN A 1 105 ? -12.675 23.373 6.676 1.00 88.62 105 GLN A C 1
ATOM 836 O O . GLN A 1 105 ? -12.850 24.194 5.774 1.00 88.62 105 GLN A O 1
ATOM 841 N N . VAL A 1 106 ? -12.817 23.712 7.963 1.00 88.44 106 VAL A N 1
ATOM 842 C CA . VAL A 1 106 ? -13.149 25.083 8.394 1.00 88.44 106 VAL A CA 1
ATOM 843 C C . VAL A 1 106 ? -12.043 26.073 8.024 1.00 88.44 106 VAL A C 1
ATOM 845 O O . VAL A 1 106 ? -12.347 27.171 7.556 1.00 88.44 106 VAL A O 1
ATOM 848 N N . MET A 1 107 ? -10.772 25.700 8.190 1.00 86.25 107 MET A N 1
ATOM 849 C CA . MET A 1 107 ? -9.641 26.547 7.790 1.00 86.25 107 MET A CA 1
ATOM 850 C C . MET A 1 107 ? -9.577 26.742 6.276 1.00 86.25 107 MET A C 1
ATOM 852 O O . MET A 1 107 ? -9.427 27.871 5.806 1.00 86.25 107 MET A O 1
ATOM 856 N N . GLN A 1 108 ? -9.788 25.669 5.515 1.00 86.00 108 GLN A N 1
ATOM 857 C CA . GLN A 1 108 ? -9.793 25.725 4.059 1.00 86.00 108 GLN A CA 1
ATOM 858 C C . GLN A 1 108 ? -10.931 26.617 3.533 1.00 86.00 108 GLN A C 1
ATOM 860 O O . GLN A 1 108 ? -10.728 27.377 2.588 1.00 86.00 108 GLN A O 1
ATOM 865 N N . MET A 1 109 ? -12.097 26.628 4.195 1.00 87.12 109 MET A N 1
ATOM 866 C CA . MET A 1 109 ? -13.181 27.579 3.893 1.00 87.12 109 MET A CA 1
ATOM 867 C C . MET A 1 109 ? -12.814 29.042 4.176 1.00 87.12 109 MET A C 1
ATOM 869 O O . MET A 1 109 ? -13.365 29.942 3.546 1.00 87.12 109 MET A O 1
ATOM 873 N N . GLN A 1 110 ? -11.886 29.298 5.098 1.00 86.06 110 GLN A N 1
ATOM 874 C CA . GLN A 1 110 ? -11.349 30.636 5.370 1.00 86.06 110 GLN A CA 1
ATOM 875 C C . GLN A 1 110 ? -10.172 31.001 4.447 1.00 86.06 110 GLN A C 1
ATOM 877 O O . GLN A 1 110 ? -9.588 32.072 4.601 1.00 86.06 110 GLN A O 1
ATOM 882 N N . GLY A 1 111 ? -9.829 30.136 3.484 1.00 83.62 111 GLY A N 1
ATOM 883 C CA . GLY A 1 111 ? -8.694 30.324 2.578 1.00 83.62 111 GLY A CA 1
ATOM 884 C C . GLY A 1 111 ? -7.333 30.139 3.253 1.00 83.62 111 GLY A C 1
ATOM 885 O O . GLY A 1 111 ? -6.327 30.594 2.716 1.00 83.62 111 GLY A O 1
ATOM 886 N N . ILE A 1 112 ? -7.299 29.510 4.431 1.00 84.50 112 ILE A N 1
ATOM 887 C CA . ILE A 1 112 ? -6.075 29.204 5.170 1.00 84.50 112 ILE A CA 1
ATOM 888 C C . ILE A 1 112 ? -5.727 27.742 4.900 1.00 84.50 112 ILE A C 1
ATOM 890 O O . ILE A 1 112 ? -6.492 26.848 5.263 1.00 84.50 112 ILE A O 1
ATOM 894 N N . ASP A 1 113 ? -4.566 27.493 4.291 1.00 79.31 113 ASP A N 1
ATOM 895 C CA . ASP A 1 113 ? -4.068 26.131 4.113 1.00 79.31 113 ASP A CA 1
ATOM 896 C C . ASP A 1 113 ? -3.709 25.521 5.482 1.00 79.31 113 ASP A C 1
ATOM 898 O O . ASP A 1 113 ? -2.808 26.027 6.163 1.00 79.31 113 ASP A O 1
ATOM 902 N N . PRO A 1 114 ? -4.355 24.418 5.903 1.00 72.50 114 PRO A N 1
ATOM 903 C CA . PRO A 1 114 ? -4.154 23.838 7.233 1.00 72.50 114 PRO A CA 1
ATOM 904 C C . PRO A 1 114 ? -2.703 23.389 7.479 1.00 72.50 114 PRO A C 1
ATOM 906 O O . PRO A 1 114 ? -2.189 23.541 8.587 1.00 72.50 114 PRO A O 1
ATOM 909 N N . MET A 1 115 ? -1.988 22.940 6.439 1.00 79.38 115 MET A N 1
ATOM 910 C CA . MET A 1 115 ? -0.553 22.638 6.548 1.00 79.38 115 MET A CA 1
ATOM 911 C C . MET A 1 115 ? 0.312 23.887 6.773 1.00 79.38 115 MET A C 1
ATOM 913 O O . MET A 1 115 ? 1.285 23.820 7.522 1.00 79.38 115 MET A O 1
ATOM 917 N N . GLN A 1 116 ? -0.024 25.033 6.166 1.00 76.88 116 GLN A N 1
ATOM 918 C CA . GLN A 1 116 ? 0.691 26.293 6.425 1.00 76.88 116 GLN A CA 1
ATOM 919 C C . GLN A 1 116 ? 0.384 26.852 7.817 1.00 76.88 116 GLN A C 1
ATOM 921 O O . GLN A 1 116 ? 1.228 27.526 8.403 1.00 76.88 116 GLN A O 1
ATOM 926 N N . ALA A 1 117 ? -0.783 26.526 8.376 1.00 75.62 117 ALA A N 1
ATOM 927 C CA . ALA A 1 117 ? -1.163 26.869 9.744 1.00 75.62 117 ALA A CA 1
ATOM 928 C C . ALA A 1 117 ? -0.452 26.017 10.819 1.00 75.62 117 ALA A C 1
ATOM 930 O O . ALA A 1 117 ? -0.721 26.183 12.008 1.00 75.62 117 ALA A O 1
ATOM 931 N N . GLY A 1 118 ? 0.452 25.111 10.425 1.00 76.44 118 GLY A N 1
ATOM 932 C CA . GLY A 1 118 ? 1.188 24.245 11.346 1.00 76.44 118 GLY A CA 1
ATOM 933 C C . GLY A 1 118 ? 0.359 23.088 11.906 1.00 76.44 118 GLY A C 1
ATOM 934 O O . GLY A 1 118 ? 0.791 22.442 12.859 1.00 76.44 118 GLY A O 1
ATOM 935 N N . MET A 1 119 ? -0.814 22.808 11.331 1.00 77.44 119 MET A N 1
ATOM 936 C CA . MET A 1 119 ? -1.590 21.626 11.684 1.00 77.44 119 MET A CA 1
ATOM 937 C C . MET A 1 119 ? -1.043 20.409 10.943 1.00 77.44 119 MET A C 1
ATOM 939 O O . MET A 1 119 ? -1.012 20.370 9.713 1.00 77.44 119 MET A O 1
ATOM 943 N N . GLN A 1 120 ? -0.596 19.415 11.706 1.00 76.62 120 GLN A N 1
ATOM 944 C CA . GLN A 1 120 ? -0.117 18.142 11.177 1.00 76.62 120 GLN A CA 1
ATOM 945 C C . GLN A 1 120 ? -1.184 17.064 11.376 1.00 76.62 120 GLN A C 1
ATOM 947 O O . GLN A 1 120 ? -1.814 17.040 12.438 1.00 76.62 120 GLN A O 1
ATOM 952 N N . PRO A 1 121 ? -1.389 16.177 10.387 1.00 79.19 121 PRO A N 1
ATOM 953 C CA . PRO A 1 121 ? -2.329 15.080 10.529 1.00 79.19 121 PRO A CA 1
ATOM 954 C C . PRO A 1 121 ? -1.883 14.160 11.673 1.00 79.19 121 PRO A C 1
ATOM 956 O O . PRO A 1 121 ? -0.679 13.907 11.823 1.00 79.19 121 PRO A O 1
ATOM 959 N N . PRO A 1 122 ? -2.826 13.658 12.484 1.00 81.19 122 PRO A N 1
ATOM 960 C CA . PRO A 1 122 ? -2.500 12.709 13.533 1.00 81.19 122 PRO A CA 1
ATOM 961 C C . PRO A 1 122 ? -1.850 11.462 12.917 1.00 81.19 122 PRO A C 1
ATOM 963 O O . PRO A 1 122 ? -2.321 10.915 11.919 1.00 81.19 122 PRO A O 1
ATOM 966 N N . GLN A 1 123 ? -0.745 11.021 13.513 1.00 81.81 123 GLN A N 1
ATOM 967 C CA . GLN A 1 123 ? -0.021 9.813 13.113 1.00 81.81 123 GLN A CA 1
ATOM 968 C C . GLN A 1 123 ? -0.628 8.593 13.806 1.00 81.81 123 GLN A C 1
ATOM 970 O O . GLN A 1 123 ? -1.028 8.687 14.969 1.00 81.81 123 GLN A O 1
ATOM 975 N N . LEU A 1 124 ? -0.661 7.452 13.114 1.00 82.50 124 LEU A N 1
ATOM 976 C CA . LEU A 1 124 ? -1.086 6.189 13.711 1.00 82.50 124 LEU A CA 1
ATOM 977 C C . LEU A 1 124 ? -0.193 5.865 14.923 1.00 82.50 124 LEU A C 1
ATOM 979 O O . LEU A 1 124 ? 1.030 5.797 14.790 1.00 82.50 124 LEU A O 1
ATOM 983 N N . PRO A 1 125 ? -0.773 5.645 16.111 1.00 79.44 125 PRO A N 1
ATOM 984 C CA . PRO A 1 125 ? -0.009 5.433 17.340 1.00 79.44 125 PRO A CA 1
ATOM 985 C C . PRO A 1 125 ? 0.407 3.963 17.541 1.00 79.44 125 PRO A C 1
ATOM 987 O O . PRO A 1 125 ? 0.899 3.600 18.609 1.00 79.44 125 PRO A O 1
ATOM 990 N N . ILE A 1 126 ? 0.206 3.112 16.529 1.00 83.25 126 ILE A N 1
ATOM 991 C CA . ILE A 1 126 ? 0.562 1.693 16.547 1.00 83.25 126 ILE A CA 1
ATOM 992 C C . ILE A 1 126 ? 1.528 1.352 15.407 1.00 83.25 126 ILE A C 1
ATOM 994 O O . ILE A 1 126 ? 1.421 1.913 14.317 1.00 83.25 126 ILE A O 1
ATOM 998 N N . PRO A 1 127 ? 2.462 0.410 15.623 1.00 79.81 127 PRO A N 1
ATOM 999 C CA . PRO A 1 127 ? 3.321 -0.085 14.560 1.00 79.81 127 PRO A CA 1
ATOM 1000 C C . PRO A 1 127 ? 2.514 -0.985 13.615 1.00 79.81 127 PRO A C 1
ATOM 1002 O O . PRO A 1 127 ? 2.272 -2.156 13.912 1.00 79.81 127 PRO A O 1
ATOM 1005 N N . THR A 1 128 ? 2.102 -0.440 12.473 1.00 82.81 128 THR A N 1
ATOM 1006 C CA . THR A 1 128 ? 1.499 -1.206 11.377 1.00 82.81 128 THR A CA 1
ATOM 1007 C C . THR A 1 128 ? 2.572 -1.788 10.453 1.00 82.81 128 THR A C 1
ATOM 1009 O O . THR A 1 128 ? 3.678 -1.230 10.361 1.00 82.81 128 THR A O 1
ATOM 1012 N N . PRO A 1 129 ? 2.277 -2.904 9.757 1.00 88.44 129 PRO A N 1
ATOM 1013 C CA . PRO A 1 129 ? 3.050 -3.325 8.594 1.00 88.44 129 PRO A CA 1
ATOM 1014 C C . PRO A 1 129 ? 3.294 -2.154 7.638 1.00 88.44 129 PRO A C 1
ATOM 1016 O O . PRO A 1 129 ? 2.446 -1.281 7.488 1.00 88.44 129 PRO A O 1
ATOM 1019 N N . GLN A 1 130 ? 4.481 -2.112 7.037 1.00 88.56 130 GLN A N 1
ATOM 1020 C CA . GLN A 1 130 ? 4.901 -1.020 6.161 1.00 88.56 130 GLN A CA 1
ATOM 1021 C C . GLN A 1 130 ? 5.133 -1.573 4.763 1.00 88.56 130 GLN A C 1
ATOM 1023 O O . GLN A 1 130 ? 5.855 -2.564 4.615 1.00 88.56 130 GLN A O 1
ATOM 1028 N N . VAL A 1 131 ? 4.595 -0.899 3.751 1.00 91.56 131 VAL A N 1
ATOM 1029 C CA . VAL A 1 131 ? 4.879 -1.211 2.349 1.00 91.56 131 VAL A CA 1
ATOM 1030 C C . VAL A 1 131 ? 6.295 -0.748 2.000 1.00 91.56 131 VAL A C 1
ATOM 1032 O O . VAL A 1 131 ? 6.694 0.372 2.317 1.00 91.56 131 VAL A O 1
ATOM 1035 N N . ARG A 1 132 ? 7.088 -1.629 1.379 1.00 90.25 132 ARG A N 1
ATOM 1036 C CA . ARG A 1 132 ? 8.472 -1.351 0.965 1.00 90.25 132 ARG A CA 1
ATOM 1037 C C . ARG A 1 132 ? 8.677 -1.683 -0.502 1.00 90.25 132 ARG A C 1
ATOM 1039 O O . ARG A 1 132 ? 8.160 -2.684 -0.971 1.00 90.25 132 ARG A O 1
ATOM 1046 N N . ASP A 1 133 ? 9.490 -0.885 -1.172 1.00 86.94 133 ASP A N 1
ATOM 1047 C CA . ASP A 1 133 ? 9.759 -0.930 -2.614 1.00 86.94 133 ASP A CA 1
ATOM 1048 C C . ASP A 1 133 ? 10.315 -2.260 -3.146 1.00 86.94 133 ASP A C 1
ATOM 1050 O O . ASP A 1 133 ? 10.103 -2.591 -4.307 1.00 86.94 133 ASP A O 1
ATOM 1054 N N . PHE A 1 134 ? 11.027 -3.024 -2.320 1.00 85.44 134 PHE A N 1
ATOM 1055 C CA . PHE A 1 134 ? 11.625 -4.300 -2.720 1.00 85.44 134 PHE A CA 1
ATOM 1056 C C . PHE A 1 134 ? 10.704 -5.520 -2.558 1.00 85.44 134 PHE A C 1
ATOM 1058 O O . PHE A 1 134 ? 11.162 -6.637 -2.790 1.00 85.44 134 PHE A O 1
ATOM 1065 N N . TYR A 1 135 ? 9.455 -5.340 -2.120 1.00 88.06 135 TYR A N 1
ATOM 1066 C CA . TYR A 1 135 ? 8.491 -6.440 -2.020 1.00 88.06 135 TYR A CA 1
ATOM 1067 C C . TYR A 1 135 ? 7.824 -6.737 -3.358 1.00 88.06 135 TYR A C 1
ATOM 1069 O O . TYR A 1 135 ? 7.519 -5.824 -4.128 1.00 88.06 135 TYR A O 1
ATOM 1077 N N . ASP A 1 136 ? 7.489 -8.008 -3.582 1.00 88.94 136 ASP A N 1
ATOM 1078 C CA . ASP A 1 136 ? 6.553 -8.369 -4.643 1.00 88.94 136 ASP A CA 1
ATOM 1079 C C . ASP A 1 136 ? 5.129 -7.993 -4.209 1.00 88.94 136 ASP A C 1
ATOM 1081 O O . ASP A 1 136 ? 4.426 -8.704 -3.477 1.00 88.94 136 ASP A O 1
ATOM 1085 N N . HIS A 1 137 ? 4.713 -6.806 -4.642 1.00 92.25 137 HIS A N 1
ATOM 1086 C C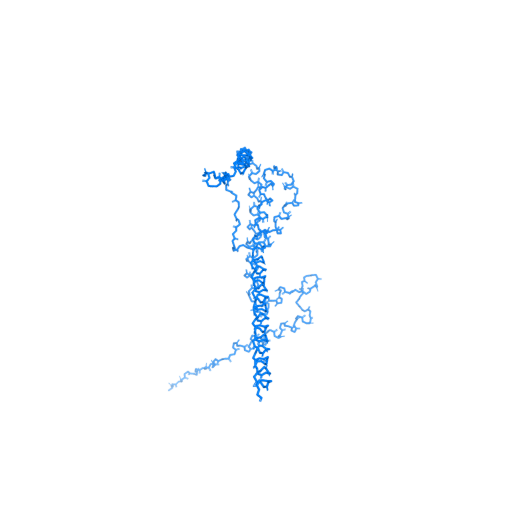A . HIS A 1 137 ? 3.410 -6.256 -4.313 1.00 92.25 137 HIS A CA 1
ATOM 1087 C C . HIS A 1 137 ? 2.253 -7.056 -4.921 1.00 92.25 137 HIS A C 1
ATOM 1089 O O . HIS A 1 137 ? 1.181 -7.092 -4.316 1.00 92.25 137 HIS A O 1
ATOM 1095 N N . GLU A 1 138 ? 2.441 -7.738 -6.057 1.00 90.50 138 GLU A N 1
ATOM 1096 C CA . GLU A 1 138 ? 1.388 -8.576 -6.644 1.00 90.50 138 GLU A CA 1
ATOM 1097 C C . GLU A 1 138 ? 1.105 -9.780 -5.738 1.00 90.50 138 GLU A C 1
ATOM 1099 O O . GLU A 1 138 ? -0.056 -10.079 -5.428 1.00 90.50 138 GLU A O 1
ATOM 1104 N N . VAL A 1 139 ? 2.166 -10.421 -5.240 1.00 91.31 139 VAL A N 1
ATOM 1105 C CA . VAL A 1 139 ? 2.072 -11.532 -4.282 1.00 91.31 139 VAL A CA 1
ATOM 1106 C C . VAL A 1 139 ? 1.437 -11.068 -2.971 1.00 91.31 139 VAL A C 1
ATOM 1108 O O . VAL A 1 139 ? 0.514 -11.718 -2.473 1.00 91.31 139 VAL A O 1
ATOM 1111 N N . HIS A 1 140 ? 1.861 -9.924 -2.428 1.00 94.50 140 HIS A N 1
ATOM 1112 C CA . HIS A 1 140 ? 1.268 -9.353 -1.215 1.00 94.50 140 HIS A CA 1
ATOM 1113 C C . HIS A 1 140 ? -0.235 -9.078 -1.377 1.00 94.50 140 HIS A C 1
ATOM 1115 O O . HIS A 1 140 ? -1.036 -9.538 -0.559 1.00 94.50 140 HIS A O 1
ATOM 1121 N N . VAL A 1 141 ? -0.650 -8.401 -2.456 1.00 94.69 141 VAL A N 1
ATOM 1122 C CA . VAL A 1 141 ? -2.069 -8.117 -2.736 1.00 94.69 141 VAL A CA 1
ATOM 1123 C C . VAL A 1 141 ? -2.873 -9.409 -2.860 1.00 94.69 141 VAL A C 1
ATOM 1125 O O . VAL A 1 141 ? -3.975 -9.503 -2.312 1.00 94.69 141 VAL A O 1
ATOM 1128 N N . TYR A 1 142 ? -2.339 -10.428 -3.537 1.00 94.25 142 TYR A N 1
ATOM 1129 C CA . TYR A 1 142 ? -2.989 -11.733 -3.627 1.00 94.25 142 TYR A CA 1
ATOM 1130 C C . TYR A 1 142 ? -3.199 -12.362 -2.240 1.00 94.25 142 TYR A C 1
ATOM 1132 O O . TYR A 1 142 ? -4.313 -12.783 -1.909 1.00 94.25 142 TYR A O 1
ATOM 1140 N N . MET A 1 143 ? -2.159 -12.371 -1.403 1.00 94.69 143 MET A N 1
ATOM 1141 C CA . MET A 1 143 ? -2.200 -12.959 -0.063 1.00 94.69 143 MET A CA 1
ATOM 1142 C C . MET A 1 143 ? -3.122 -12.197 0.898 1.00 94.69 143 MET A C 1
ATOM 1144 O O . MET A 1 143 ? -3.861 -12.824 1.662 1.00 94.69 143 MET A O 1
ATOM 1148 N N . HIS A 1 144 ? -3.138 -10.864 0.849 1.00 96.56 144 HIS A N 1
ATOM 1149 C CA . HIS A 1 144 ? -4.064 -10.060 1.643 1.00 96.56 144 HIS A CA 1
ATOM 1150 C C . HIS A 1 144 ? -5.505 -10.208 1.157 1.00 96.56 144 HIS A C 1
ATOM 1152 O O . HIS A 1 144 ? -6.407 -10.348 1.972 1.00 96.56 144 HIS A O 1
ATOM 1158 N N . ASN A 1 145 ? -5.757 -10.269 -0.152 1.00 96.06 145 ASN A N 1
ATOM 1159 C CA . ASN A 1 145 ? -7.110 -10.512 -0.658 1.00 96.06 145 ASN A CA 1
ATOM 1160 C C . ASN A 1 145 ? -7.617 -11.923 -0.329 1.00 96.06 145 ASN A C 1
ATOM 1162 O O . ASN A 1 145 ? -8.818 -12.107 -0.142 1.00 96.06 145 ASN A O 1
ATOM 1166 N N . ALA A 1 146 ? -6.733 -12.921 -0.232 1.00 95.94 146 ALA A N 1
ATOM 1167 C CA . ALA A 1 146 ? -7.097 -14.234 0.298 1.00 95.94 146 ALA A CA 1
ATOM 1168 C C . ALA A 1 146 ? -7.506 -14.149 1.780 1.00 95.94 146 ALA A C 1
ATOM 1170 O O . ALA A 1 146 ? -8.492 -14.767 2.176 1.00 95.94 146 ALA A O 1
ATOM 1171 N N . PHE A 1 147 ? -6.802 -13.339 2.575 1.00 96.31 147 PHE A N 1
ATOM 1172 C CA . PHE A 1 147 ? -7.157 -13.060 3.967 1.00 96.31 147 PHE A CA 1
ATOM 1173 C C . PHE A 1 147 ? -8.471 -12.279 4.103 1.00 96.31 147 PHE A C 1
ATOM 1175 O O . PHE A 1 147 ? -9.334 -12.708 4.860 1.00 96.31 147 PHE A O 1
ATOM 1182 N N . ARG A 1 148 ? -8.691 -11.226 3.306 1.00 95.69 148 ARG A N 1
ATOM 1183 C CA . ARG A 1 148 ? -9.941 -10.436 3.268 1.00 95.69 148 ARG A CA 1
ATOM 1184 C C . ARG A 1 148 ? -11.176 -11.255 2.892 1.00 95.69 148 ARG A C 1
ATOM 1186 O O . ARG A 1 148 ? -12.291 -10.875 3.209 1.00 95.69 148 ARG A O 1
ATOM 1193 N N . LYS A 1 149 ? -10.985 -12.381 2.199 1.00 95.94 149 LYS A N 1
ATOM 1194 C CA . LYS A 1 149 ? -12.048 -13.343 1.860 1.00 95.94 149 LYS A CA 1
ATOM 1195 C C . LYS A 1 149 ? -12.262 -14.419 2.928 1.00 95.94 149 LYS A C 1
ATOM 1197 O O . LYS A 1 149 ? -13.116 -15.284 2.745 1.00 95.94 149 LYS A O 1
ATOM 1202 N N . SER A 1 150 ? -11.440 -14.447 3.971 1.00 95.62 150 SER A N 1
ATOM 1203 C CA . SER A 1 150 ? -11.525 -15.450 5.030 1.00 95.62 150 SER A CA 1
ATOM 1204 C C . SER A 1 150 ? -12.513 -15.022 6.112 1.00 95.62 150 SER A C 1
ATOM 1206 O O . SER A 1 150 ? -12.656 -13.836 6.391 1.00 95.62 150 SER A O 1
ATOM 1208 N N . SER A 1 151 ? -13.121 -15.996 6.793 1.00 94.69 151 SER A N 1
ATOM 1209 C CA . SER A 1 151 ? -13.991 -15.726 7.946 1.00 94.69 151 SER A CA 1
ATOM 1210 C C . SER A 1 151 ? -13.260 -15.006 9.081 1.00 94.69 151 SER A C 1
ATOM 1212 O O . SER A 1 151 ? -13.879 -14.288 9.852 1.00 94.69 151 SER A O 1
ATOM 1214 N N . VAL A 1 152 ? -11.937 -15.183 9.173 1.00 93.56 152 VAL A N 1
ATOM 1215 C CA . VAL A 1 152 ? -11.107 -14.499 10.170 1.00 93.56 152 VAL A CA 1
ATOM 1216 C C . VAL A 1 152 ? -11.175 -12.989 9.972 1.00 93.56 152 VAL A C 1
ATOM 1218 O O . VAL A 1 152 ? -11.300 -12.266 10.950 1.00 93.56 152 VAL A O 1
ATOM 1221 N N . TYR A 1 153 ? -11.140 -12.517 8.722 1.00 95.25 153 TYR A N 1
ATOM 1222 C CA . TYR A 1 153 ? -11.265 -11.093 8.415 1.00 95.25 153 TYR A CA 1
ATOM 1223 C C . TYR A 1 153 ? -12.657 -10.552 8.757 1.00 95.25 153 TYR A C 1
ATOM 1225 O O . TYR A 1 153 ? -12.761 -9.482 9.354 1.00 95.25 153 TYR A O 1
ATOM 1233 N N . ASP A 1 154 ? -13.713 -11.312 8.451 1.00 93.88 154 ASP A N 1
ATOM 1234 C CA . ASP A 1 154 ? -15.097 -10.931 8.768 1.00 93.88 154 ASP A CA 1
ATOM 1235 C C . ASP A 1 154 ? -15.327 -10.749 10.279 1.00 93.88 154 ASP A C 1
ATOM 1237 O O . ASP A 1 154 ? -16.158 -9.941 10.691 1.00 93.88 154 ASP A O 1
ATOM 1241 N N . GLU A 1 155 ? -14.581 -11.485 11.106 1.00 93.75 155 GLU A N 1
ATOM 1242 C CA . GLU A 1 155 ? -14.621 -11.395 12.569 1.00 93.75 155 GLU A CA 1
ATOM 1243 C C . GLU A 1 155 ? -13.752 -10.258 13.140 1.00 93.75 155 GLU A C 1
ATOM 1245 O O . GLU A 1 155 ? -13.866 -9.944 14.329 1.00 93.75 155 GLU A O 1
ATOM 1250 N N . LEU A 1 156 ? -12.888 -9.628 12.332 1.00 93.62 156 LEU A N 1
ATOM 1251 C CA . LEU A 1 156 ? -12.055 -8.523 12.803 1.00 93.62 156 LEU A CA 1
ATOM 1252 C C . LEU A 1 156 ? -12.903 -7.287 13.147 1.00 93.62 156 LEU A C 1
ATOM 1254 O O . LEU A 1 156 ? -13.885 -6.989 12.465 1.00 93.62 156 LEU A O 1
ATOM 1258 N N . PRO A 1 157 ? -12.488 -6.497 14.153 1.00 93.94 157 PRO A N 1
ATOM 1259 C CA . PRO A 1 157 ? -13.064 -5.187 14.416 1.00 93.94 157 PRO A CA 1
ATOM 1260 C C . PRO A 1 157 ? -12.980 -4.277 13.178 1.00 93.94 157 PRO A C 1
ATOM 1262 O O . PRO A 1 157 ? -11.961 -4.315 12.478 1.00 93.94 157 PRO A O 1
ATOM 1265 N N . PRO A 1 158 ? -13.983 -3.413 12.928 1.00 91.88 158 PRO A N 1
ATOM 1266 C CA . PRO A 1 158 ? -13.995 -2.512 11.774 1.00 91.88 158 PRO A CA 1
ATOM 1267 C C . PRO A 1 158 ? -12.740 -1.643 11.663 1.00 91.88 158 PRO A C 1
ATOM 1269 O O . PRO A 1 158 ? -12.240 -1.418 10.565 1.00 91.88 158 PRO A O 1
ATOM 1272 N N . GLU A 1 159 ? -12.191 -1.195 12.793 1.00 90.50 159 GLU A N 1
ATOM 1273 C CA . GLU A 1 159 ? -10.974 -0.386 12.829 1.00 90.50 159 GLU A CA 1
ATOM 1274 C C . GLU A 1 159 ? -9.762 -1.161 12.288 1.00 90.50 159 GLU A C 1
ATOM 1276 O O . GLU A 1 159 ? -8.911 -0.589 11.616 1.00 90.50 159 GLU A O 1
ATOM 1281 N N . VAL A 1 160 ? -9.690 -2.475 12.525 1.00 92.00 160 VAL A N 1
ATOM 1282 C CA . VAL A 1 160 ? -8.605 -3.324 12.011 1.00 92.00 160 VAL A CA 1
ATOM 1283 C C . VAL A 1 160 ? -8.858 -3.724 10.559 1.00 92.00 160 VAL A C 1
ATOM 1285 O O . VAL A 1 160 ? -7.913 -3.772 9.775 1.00 92.00 160 VAL A O 1
ATOM 1288 N N . GLN A 1 161 ? -10.116 -3.946 10.166 1.00 93.81 161 GLN A N 1
ATOM 1289 C CA . GLN A 1 161 ? -10.474 -4.151 8.757 1.00 93.81 161 GLN A CA 1
ATOM 1290 C C . GLN A 1 161 ? -10.054 -2.954 7.896 1.00 93.81 161 GLN A C 1
ATOM 1292 O O . GLN A 1 161 ? -9.470 -3.142 6.830 1.00 93.81 161 GLN A O 1
ATOM 1297 N N . GLN A 1 162 ? -10.273 -1.731 8.390 1.00 92.25 162 GLN A N 1
ATOM 1298 C CA . GLN A 1 162 ? -9.829 -0.504 7.727 1.00 92.25 162 GLN A CA 1
ATOM 1299 C C . GLN A 1 162 ? -8.308 -0.454 7.554 1.00 92.25 162 GLN A C 1
ATOM 1301 O O . GLN A 1 162 ? -7.846 -0.139 6.462 1.00 92.25 162 GLN A O 1
ATOM 1306 N N . LEU A 1 163 ? -7.530 -0.828 8.577 1.00 92.19 163 LEU A N 1
ATOM 1307 C CA . LEU A 1 163 ? -6.066 -0.887 8.468 1.00 92.19 163 LEU A CA 1
ATOM 1308 C C . LEU A 1 163 ? -5.599 -1.879 7.398 1.00 92.19 163 LEU A C 1
ATOM 1310 O O . LEU A 1 163 ? -4.663 -1.594 6.656 1.00 92.19 163 LEU A O 1
ATOM 1314 N N . VAL A 1 164 ? -6.240 -3.047 7.314 1.00 94.88 164 VAL A N 1
ATOM 1315 C CA . VAL A 1 164 ? -5.929 -4.051 6.286 1.00 94.88 164 VAL A CA 1
ATOM 1316 C C . VAL A 1 164 ? -6.256 -3.505 4.896 1.00 94.88 164 VAL A C 1
ATOM 1318 O O . VAL A 1 164 ? -5.462 -3.662 3.971 1.00 94.88 164 VAL A O 1
ATOM 1321 N N . ASP A 1 165 ? -7.408 -2.857 4.741 1.00 95.00 165 ASP A N 1
ATOM 1322 C CA . ASP A 1 165 ? -7.853 -2.304 3.463 1.00 95.00 165 ASP A CA 1
ATOM 1323 C C . ASP A 1 165 ? -6.956 -1.154 2.990 1.00 95.00 165 ASP A C 1
ATOM 1325 O O . ASP A 1 165 ? -6.575 -1.118 1.818 1.00 95.00 165 ASP A O 1
ATOM 1329 N N . GLU A 1 166 ? -6.555 -0.266 3.901 1.00 93.25 166 GLU A N 1
ATOM 1330 C CA . GLU A 1 166 ? -5.588 0.799 3.631 1.00 93.25 166 GLU A CA 1
ATOM 1331 C C . GLU A 1 166 ? -4.216 0.222 3.255 1.00 93.25 166 GLU A C 1
ATOM 1333 O O . GLU A 1 166 ? -3.607 0.652 2.277 1.00 93.25 166 GLU A O 1
ATOM 1338 N N . HIS A 1 167 ? -3.749 -0.814 3.956 1.00 95.25 167 HIS A N 1
ATOM 1339 C CA . HIS A 1 167 ? -2.485 -1.487 3.635 1.00 95.25 167 HIS A CA 1
ATOM 1340 C C . HIS A 1 167 ? -2.502 -2.135 2.241 1.00 95.25 167 HIS A C 1
ATOM 1342 O O . HIS A 1 167 ? -1.544 -2.024 1.476 1.00 95.25 167 HIS A O 1
ATOM 1348 N N . VAL A 1 168 ? -3.615 -2.767 1.852 1.00 95.50 168 VAL A N 1
ATOM 1349 C CA . VAL A 1 168 ? -3.779 -3.302 0.488 1.00 95.50 168 VAL A CA 1
ATOM 1350 C C . VAL A 1 168 ? -3.797 -2.181 -0.548 1.00 95.50 168 VAL A C 1
ATOM 1352 O O . VAL A 1 168 ? -3.193 -2.330 -1.611 1.00 95.50 168 VAL A O 1
ATOM 1355 N N . GLN A 1 169 ? -4.448 -1.056 -0.247 1.00 94.88 169 GLN A N 1
ATOM 1356 C CA . GLN A 1 169 ? -4.452 0.121 -1.114 1.00 94.88 169 GLN A CA 1
ATOM 1357 C C . GLN A 1 169 ? -3.034 0.662 -1.340 1.00 94.88 169 GLN A C 1
ATOM 1359 O O . GLN A 1 169 ? -2.673 0.915 -2.487 1.00 94.88 169 GLN A O 1
ATOM 1364 N N . GLN A 1 170 ? -2.202 0.732 -0.298 1.00 93.31 170 GLN A N 1
ATOM 1365 C CA . GLN A 1 170 ? -0.799 1.145 -0.421 1.00 93.31 170 GLN A CA 1
ATOM 1366 C C . GLN A 1 170 ? -0.004 0.220 -1.359 1.00 93.31 170 GLN A C 1
ATOM 1368 O O . GLN A 1 170 ? 0.782 0.693 -2.181 1.00 93.31 170 GLN A O 1
ATOM 1373 N N . HIS A 1 171 ? -0.234 -1.097 -1.305 1.00 94.81 171 HIS A N 1
ATOM 1374 C CA . HIS A 1 171 ? 0.374 -2.026 -2.262 1.00 94.81 171 HIS A CA 1
ATOM 1375 C C . HIS A 1 171 ? -0.136 -1.822 -3.699 1.00 94.81 171 HIS A C 1
ATOM 1377 O O . HIS A 1 171 ? 0.653 -1.890 -4.640 1.00 94.81 171 HIS A O 1
ATOM 1383 N N . MET A 1 172 ? -1.431 -1.552 -3.893 1.00 92.88 172 MET A N 1
ATOM 1384 C CA . MET A 1 172 ? -1.991 -1.268 -5.223 1.00 92.88 172 MET A CA 1
ATOM 1385 C C . MET A 1 172 ? -1.448 0.039 -5.813 1.00 92.88 172 MET A C 1
ATOM 1387 O O . MET A 1 172 ? -1.159 0.108 -7.005 1.00 92.88 172 MET A O 1
ATOM 1391 N N . GLU A 1 173 ? -1.267 1.066 -4.989 1.00 91.94 173 GLU A N 1
ATOM 1392 C CA . GLU A 1 173 ? -0.632 2.320 -5.397 1.00 91.94 173 GLU A CA 1
ATOM 1393 C C . GLU A 1 173 ? 0.829 2.103 -5.781 1.00 91.94 173 GLU A C 1
ATOM 1395 O O . GLU A 1 173 ? 1.260 2.591 -6.822 1.00 91.94 173 GLU A O 1
ATOM 1400 N N . ALA A 1 174 ? 1.572 1.309 -5.008 1.00 89.88 174 ALA A N 1
ATOM 1401 C CA . ALA A 1 174 ? 2.952 0.968 -5.335 1.00 89.88 174 ALA A CA 1
ATOM 1402 C C . ALA A 1 174 ? 3.071 0.160 -6.645 1.00 89.88 174 ALA A C 1
ATOM 1404 O O . ALA A 1 174 ? 4.018 0.365 -7.403 1.00 89.88 174 ALA A O 1
ATOM 1405 N N . LEU A 1 175 ? 2.088 -0.695 -6.961 1.00 88.31 175 LEU A N 1
ATOM 1406 C CA . LEU A 1 175 ? 1.994 -1.388 -8.255 1.00 88.31 175 LEU A CA 1
ATOM 1407 C C . LEU A 1 175 ? 1.714 -0.430 -9.419 1.00 88.31 175 LEU A C 1
ATOM 1409 O O . LEU A 1 175 ? 2.264 -0.591 -10.509 1.00 88.31 175 LEU A O 1
ATOM 1413 N N . HIS A 1 176 ? 0.854 0.567 -9.208 1.00 86.62 176 HIS A N 1
ATOM 1414 C CA . HIS A 1 176 ? 0.467 1.508 -10.258 1.00 86.62 176 HIS A CA 1
ATOM 1415 C C . HIS A 1 176 ? 1.458 2.660 -10.442 1.00 86.62 176 HIS A C 1
ATOM 1417 O O . HIS A 1 176 ? 1.571 3.172 -11.554 1.00 86.62 176 HIS A O 1
ATOM 1423 N N . ALA A 1 177 ? 2.213 3.042 -9.413 1.00 85.19 177 ALA A N 1
ATOM 1424 C CA . ALA A 1 177 ? 3.171 4.146 -9.451 1.00 85.19 177 ALA A CA 1
ATOM 1425 C C . ALA A 1 177 ? 4.140 4.109 -10.655 1.00 85.19 177 ALA A C 1
ATOM 1427 O O . ALA A 1 177 ? 4.245 5.123 -11.354 1.00 85.19 177 ALA A O 1
ATOM 1428 N N . PRO A 1 178 ? 4.821 2.986 -10.973 1.00 80.88 178 PRO A N 1
ATOM 1429 C CA . PRO A 1 178 ? 5.678 2.927 -12.158 1.00 80.88 178 PRO A CA 1
ATOM 1430 C C . PRO A 1 178 ? 4.880 3.059 -13.464 1.00 80.88 178 PRO A C 1
ATOM 1432 O O . PRO A 1 178 ? 5.316 3.745 -14.386 1.00 80.88 178 PRO A O 1
ATOM 1435 N N . MET A 1 179 ? 3.676 2.485 -13.533 1.00 79.75 179 MET A N 1
ATOM 1436 C CA . MET A 1 179 ? 2.811 2.586 -14.714 1.00 79.75 179 MET A CA 1
ATOM 1437 C C . MET A 1 179 ? 2.315 4.021 -14.946 1.00 79.75 179 MET A C 1
ATOM 1439 O O . MET A 1 179 ? 2.233 4.486 -16.084 1.00 79.75 179 MET A O 1
ATOM 1443 N N . GLU A 1 180 ? 1.996 4.748 -13.877 1.00 80.75 180 GLU A N 1
ATOM 1444 C CA . GLU A 1 180 ? 1.605 6.155 -13.946 1.00 80.75 180 GLU A CA 1
ATOM 1445 C C . GLU A 1 180 ? 2.770 7.056 -14.356 1.00 80.75 180 GLU A C 1
ATOM 1447 O O . GLU A 1 180 ? 2.565 7.994 -15.133 1.00 80.75 180 GLU A O 1
ATOM 1452 N N . ALA A 1 181 ? 3.984 6.762 -13.882 1.00 82.62 181 ALA A N 1
ATOM 1453 C CA . ALA A 1 181 ? 5.195 7.463 -14.292 1.00 82.62 181 ALA A CA 1
ATOM 1454 C C . ALA A 1 181 ? 5.465 7.281 -15.795 1.00 82.62 181 ALA A C 1
ATOM 1456 O O . ALA A 1 181 ? 5.633 8.276 -16.506 1.00 82.62 181 ALA A O 1
ATOM 1457 N N . ASP A 1 182 ? 5.401 6.046 -16.299 1.00 84.44 182 ASP A N 1
ATOM 1458 C CA . ASP A 1 182 ? 5.559 5.746 -17.727 1.00 84.44 182 ASP A CA 1
ATOM 1459 C C . ASP A 1 182 ? 4.478 6.430 -18.572 1.00 84.44 182 ASP A C 1
ATOM 1461 O O . ASP A 1 182 ? 4.760 7.046 -19.605 1.00 84.44 182 ASP A O 1
ATOM 1465 N N . ARG A 1 183 ? 3.221 6.395 -18.114 1.00 85.31 183 ARG A N 1
ATOM 1466 C CA . ARG A 1 183 ? 2.109 7.066 -18.797 1.00 85.31 183 ARG A CA 1
ATOM 1467 C C . ARG A 1 183 ? 2.284 8.584 -18.826 1.00 85.31 183 ARG A C 1
ATOM 1469 O O . ARG A 1 183 ? 1.976 9.214 -19.840 1.00 85.31 183 ARG A O 1
ATOM 1476 N N . ARG A 1 184 ? 2.772 9.187 -17.738 1.00 87.06 184 ARG A N 1
ATOM 1477 C CA . ARG A 1 184 ? 3.109 10.618 -17.691 1.00 87.06 184 ARG A CA 1
ATOM 1478 C C . ARG A 1 184 ? 4.189 10.959 -18.708 1.00 87.06 184 ARG A C 1
ATOM 1480 O O . ARG A 1 184 ? 4.003 11.906 -19.465 1.00 87.06 184 ARG A O 1
ATOM 1487 N N . GLN A 1 185 ? 5.253 10.162 -18.777 1.00 87.12 185 GLN A N 1
ATOM 1488 C CA . GLN A 1 185 ? 6.330 10.378 -19.743 1.00 87.12 185 GLN A CA 1
ATOM 1489 C C . GLN A 1 185 ? 5.842 10.270 -21.192 1.00 87.12 185 GLN A C 1
ATOM 1491 O O . GLN A 1 185 ? 6.224 11.088 -22.029 1.00 87.12 185 GLN A O 1
ATOM 1496 N N . GLN A 1 186 ? 4.962 9.313 -21.498 1.00 86.62 186 GLN A N 1
ATOM 1497 C CA . GLN A 1 186 ? 4.365 9.202 -22.832 1.00 86.62 186 GLN A CA 1
ATOM 1498 C C . GLN A 1 186 ? 3.515 10.428 -23.185 1.00 86.62 186 GLN A C 1
ATOM 1500 O O . GLN A 1 186 ? 3.667 10.980 -24.274 1.00 86.62 186 GLN A O 1
ATOM 1505 N N . MET A 1 187 ? 2.670 10.903 -22.263 1.00 89.38 187 MET A N 1
ATOM 1506 C CA . MET A 1 187 ? 1.872 12.112 -22.497 1.00 89.38 187 MET A CA 1
ATOM 1507 C C . MET A 1 187 ? 2.745 13.359 -22.680 1.00 89.38 187 MET A C 1
ATOM 1509 O O . MET A 1 187 ? 2.443 14.195 -23.528 1.00 89.38 187 MET A O 1
ATOM 1513 N N . GLU A 1 188 ? 3.832 13.491 -21.918 1.00 90.12 188 GLU A N 1
ATOM 1514 C CA . GLU A 1 188 ? 4.791 14.590 -22.076 1.00 90.12 188 GLU A CA 1
ATOM 1515 C C . GLU A 1 188 ? 5.501 14.531 -23.437 1.00 90.12 188 GLU A C 1
ATOM 1517 O O . GLU A 1 188 ? 5.618 15.558 -24.109 1.00 90.12 188 GLU A O 1
ATOM 1522 N N . GLN A 1 189 ? 5.904 13.342 -23.902 1.00 87.94 189 GLN A N 1
ATOM 1523 C CA . GLN A 1 189 ? 6.475 13.169 -25.243 1.00 87.94 189 GLN A CA 1
ATOM 1524 C C . GLN A 1 189 ? 5.474 13.505 -26.353 1.00 87.94 189 GLN A C 1
ATOM 1526 O O . GLN A 1 189 ? 5.835 14.171 -27.325 1.00 87.94 189 GLN A O 1
ATOM 1531 N N . GLU A 1 190 ? 4.216 13.084 -26.222 1.00 88.50 190 GLU A N 1
ATOM 1532 C CA . GLU A 1 190 ? 3.165 13.420 -27.185 1.00 88.50 190 GLU A CA 1
ATOM 1533 C C . GLU A 1 190 ? 2.876 14.923 -27.220 1.00 88.50 190 GLU A C 1
ATOM 1535 O O . GLU A 1 190 ? 2.742 15.497 -28.305 1.00 88.50 190 GLU A O 1
ATOM 1540 N N . GLN A 1 191 ? 2.822 15.582 -26.059 1.00 88.88 191 GLN A N 1
ATOM 1541 C CA . GLN A 1 191 ? 2.665 17.034 -25.983 1.00 88.88 191 GLN A CA 1
ATOM 1542 C C . GLN A 1 191 ? 3.845 17.753 -26.630 1.00 88.88 191 GLN A C 1
ATOM 1544 O O . GLN A 1 191 ? 3.626 18.654 -27.441 1.00 88.88 191 GLN A O 1
ATOM 1549 N N . HIS A 1 192 ? 5.074 17.316 -26.347 1.00 92.31 192 HIS A N 1
ATOM 1550 C CA . HIS A 1 192 ? 6.272 17.896 -26.944 1.00 92.31 192 HIS A CA 1
ATOM 1551 C C . HIS A 1 192 ? 6.275 17.729 -28.470 1.00 92.31 192 HIS A C 1
ATOM 1553 O O . HIS A 1 192 ? 6.481 18.699 -29.198 1.00 92.31 192 HIS A O 1
ATOM 1559 N N . MET A 1 193 ? 5.950 16.536 -28.983 1.00 88.56 193 MET A N 1
ATOM 1560 C CA . MET A 1 193 ? 5.817 16.307 -30.427 1.00 88.56 193 MET A CA 1
ATOM 1561 C C . MET A 1 193 ? 4.724 17.180 -31.050 1.00 88.56 193 MET A C 1
ATOM 1563 O O . MET A 1 193 ? 4.896 17.716 -32.147 1.00 88.56 193 MET A O 1
ATOM 1567 N N . GLN A 1 194 ? 3.587 17.343 -30.374 1.00 89.19 194 GLN A N 1
ATOM 1568 C CA . GLN A 1 194 ? 2.489 18.156 -30.885 1.00 89.19 194 GLN A CA 1
ATOM 1569 C C . GLN A 1 194 ? 2.836 19.653 -30.884 1.00 89.19 194 GLN A C 1
ATOM 1571 O O . GLN A 1 194 ? 2.463 20.377 -31.814 1.00 89.19 194 GLN A O 1
ATOM 1576 N N . GLU A 1 195 ? 3.562 20.126 -29.875 1.00 88.94 195 GLU A N 1
ATOM 1577 C CA . GLU A 1 195 ? 4.065 21.495 -29.808 1.00 88.94 195 GLU A CA 1
ATOM 1578 C C . GLU A 1 195 ? 5.119 21.758 -30.890 1.00 88.94 195 GLU A C 1
ATOM 1580 O O . GLU A 1 195 ? 5.022 22.759 -31.605 1.00 88.94 195 GLU A O 1
ATOM 1585 N N . GLU A 1 196 ? 6.041 20.822 -31.108 1.00 88.69 196 GLU A N 1
ATOM 1586 C CA . GLU A 1 196 ? 7.052 20.900 -32.163 1.00 88.69 196 GLU A CA 1
ATOM 1587 C C . GLU A 1 196 ? 6.413 20.921 -33.562 1.00 88.69 196 GLU A C 1
ATOM 1589 O O . GLU A 1 196 ? 6.752 21.760 -34.401 1.00 88.69 196 GLU A O 1
ATOM 1594 N N . GLN A 1 197 ? 5.395 20.088 -33.803 1.00 87.19 197 GLN A N 1
ATOM 1595 C CA . GLN A 1 197 ? 4.613 20.127 -35.044 1.00 87.19 197 GLN A CA 1
ATOM 1596 C C . GLN A 1 197 ? 3.881 21.463 -35.235 1.00 87.19 197 GLN A C 1
ATOM 1598 O O . GLN A 1 197 ? 3.807 21.983 -36.355 1.00 87.19 197 GLN A O 1
ATOM 1603 N N . ARG A 1 198 ? 3.330 22.047 -34.161 1.00 90.69 198 ARG A N 1
ATOM 1604 C CA . ARG A 1 198 ? 2.695 23.376 -34.210 1.00 90.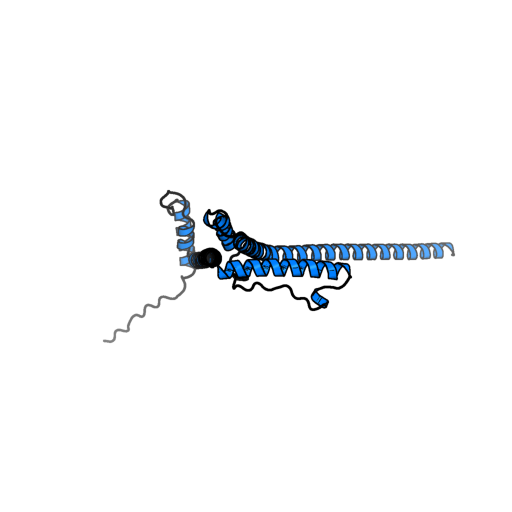69 198 ARG A CA 1
ATOM 1605 C C . ARG A 1 198 ? 3.718 24.475 -34.495 1.00 90.69 198 ARG A C 1
ATOM 1607 O O . ARG A 1 198 ? 3.414 25.378 -35.277 1.00 90.69 198 ARG A O 1
ATOM 1614 N N . ALA A 1 199 ? 4.907 24.401 -33.903 1.00 91.56 199 ALA A N 1
ATOM 1615 C CA . ALA 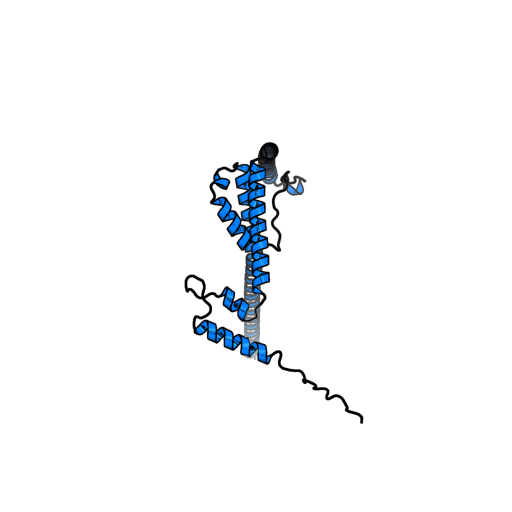A 1 199 ? 5.998 25.338 -34.146 1.00 91.56 199 ALA A CA 1
ATOM 1616 C C . ALA A 1 199 ? 6.492 25.254 -35.599 1.00 91.56 199 ALA A C 1
ATOM 1618 O O . ALA A 1 199 ? 6.556 26.285 -36.271 1.00 91.56 199 ALA A O 1
ATOM 1619 N N . MET A 1 200 ? 6.718 24.043 -36.123 1.00 89.38 200 MET A N 1
ATOM 1620 C CA . MET A 1 200 ? 7.067 23.822 -37.531 1.00 89.38 200 MET A CA 1
ATOM 1621 C C . MET A 1 200 ? 6.004 24.380 -38.482 1.00 89.38 200 MET A C 1
ATOM 1623 O O . MET A 1 200 ? 6.338 25.116 -39.408 1.00 89.38 200 MET A O 1
ATOM 1627 N N . LYS A 1 201 ? 4.712 24.109 -38.235 1.00 91.31 201 LYS A N 1
ATOM 1628 C CA . LYS A 1 201 ? 3.622 24.677 -39.051 1.00 91.31 201 LYS A CA 1
ATOM 1629 C C . LYS A 1 201 ? 3.601 26.203 -39.022 1.00 91.31 201 LYS A C 1
ATOM 1631 O O . LYS A 1 201 ? 3.401 26.821 -40.064 1.00 91.31 201 LYS A O 1
ATOM 1636 N N . LYS A 1 202 ? 3.803 26.822 -37.853 1.00 89.25 202 LYS A N 1
ATOM 1637 C CA . LYS A 1 202 ? 3.884 28.289 -37.742 1.00 89.25 202 LYS A CA 1
ATOM 1638 C C . LYS A 1 202 ? 5.067 28.843 -38.530 1.00 89.25 202 LYS A C 1
ATOM 1640 O O . LYS A 1 202 ? 4.903 29.843 -39.224 1.00 89.25 202 LYS A O 1
ATOM 1645 N N . GLN A 1 203 ? 6.230 28.201 -38.436 1.00 87.00 203 GLN A N 1
ATOM 1646 C CA . GLN A 1 203 ? 7.426 28.607 -39.166 1.00 87.00 203 GLN A CA 1
ATOM 1647 C C . GLN A 1 203 ? 7.222 28.502 -40.684 1.00 87.00 203 GLN A C 1
ATOM 1649 O O . GLN A 1 203 ? 7.562 29.442 -41.403 1.00 87.00 203 GLN A O 1
ATOM 1654 N N . ASP A 1 204 ? 6.620 27.411 -41.167 1.00 89.19 204 ASP A N 1
ATOM 1655 C CA . ASP A 1 204 ? 6.315 27.236 -42.591 1.00 89.19 204 ASP A CA 1
ATOM 1656 C C . ASP A 1 204 ? 5.336 28.304 -43.098 1.00 89.19 204 ASP A C 1
ATOM 1658 O O . ASP A 1 204 ? 5.609 28.963 -44.103 1.00 89.19 204 ASP A O 1
ATOM 1662 N N . LEU A 1 205 ? 4.262 28.581 -42.345 1.00 88.38 205 LEU A N 1
ATOM 1663 C CA . LEU A 1 205 ? 3.329 29.666 -42.671 1.00 88.38 205 LEU A CA 1
ATOM 1664 C C . LEU A 1 205 ? 4.058 31.012 -42.798 1.00 88.38 205 LEU A C 1
ATOM 1666 O O . LEU A 1 205 ? 3.829 31.773 -43.736 1.00 88.38 205 LEU A O 1
ATOM 1670 N N . GLN A 1 206 ? 4.970 31.306 -41.869 1.00 87.12 206 GLN A N 1
ATOM 1671 C CA . GLN A 1 206 ? 5.722 32.560 -41.857 1.00 87.12 206 GLN A CA 1
ATOM 1672 C C . GLN A 1 206 ? 6.653 32.695 -43.071 1.00 87.12 206 GLN A C 1
ATOM 1674 O O . GLN A 1 206 ? 6.803 33.787 -43.626 1.00 87.12 206 GLN A O 1
ATOM 1679 N N . LEU A 1 207 ? 7.265 31.590 -43.505 1.00 87.62 207 LEU A N 1
ATOM 1680 C CA . LEU A 1 207 ? 8.084 31.546 -44.715 1.00 87.62 207 LEU A CA 1
ATOM 1681 C C . LEU A 1 207 ? 7.238 31.732 -45.979 1.00 87.62 207 LEU A C 1
ATOM 1683 O O . LEU A 1 207 ? 7.669 32.452 -46.881 1.00 87.62 207 LEU A O 1
ATOM 1687 N N . GLN A 1 208 ? 6.047 31.130 -46.042 1.00 85.69 208 GLN A N 1
ATOM 1688 C CA . GLN A 1 208 ? 5.110 31.321 -47.153 1.00 85.69 208 GLN A CA 1
ATOM 1689 C C . GLN A 1 208 ? 4.664 32.782 -47.265 1.00 85.69 208 GLN A C 1
ATOM 1691 O O . GLN A 1 208 ? 4.785 33.369 -48.340 1.00 85.69 208 GLN A O 1
ATOM 1696 N N . HIS A 1 209 ? 4.256 33.402 -46.153 1.00 85.69 209 HIS A N 1
ATOM 1697 C CA . HIS A 1 209 ? 3.908 34.826 -46.121 1.00 85.69 209 HIS A CA 1
ATOM 1698 C C . HIS A 1 209 ? 5.065 35.708 -46.610 1.00 85.69 209 HIS A C 1
ATOM 1700 O O . HIS A 1 209 ? 4.884 36.530 -47.504 1.00 85.69 209 HIS A O 1
ATOM 1706 N N . ARG A 1 210 ? 6.290 35.477 -46.117 1.00 86.25 210 ARG A N 1
ATOM 1707 C CA . ARG A 1 210 ? 7.463 36.253 -46.550 1.00 86.25 210 ARG A CA 1
ATOM 1708 C C . ARG A 1 210 ? 7.761 36.087 -48.047 1.00 86.25 210 ARG A C 1
ATOM 1710 O O . ARG A 1 210 ? 8.229 37.033 -48.677 1.00 86.25 210 ARG A O 1
ATOM 1717 N N . LYS A 1 211 ? 7.536 34.900 -48.621 1.00 84.56 211 LYS A N 1
ATOM 1718 C CA . LYS A 1 211 ? 7.702 34.669 -50.065 1.00 84.56 211 LYS A CA 1
ATOM 1719 C C . LYS A 1 211 ? 6.687 35.471 -50.877 1.00 84.56 211 LYS A C 1
ATOM 1721 O O . LYS A 1 211 ? 7.105 36.137 -51.819 1.00 84.56 211 LYS A O 1
ATOM 1726 N N . LEU A 1 212 ? 5.415 35.452 -50.475 1.00 82.25 212 LEU A N 1
ATOM 1727 C CA . LEU A 1 212 ? 4.348 36.214 -51.131 1.00 82.25 212 LEU A CA 1
ATOM 1728 C C . LEU A 1 212 ? 4.639 37.723 -51.100 1.00 82.25 212 LEU A C 1
ATOM 1730 O O . LEU A 1 212 ? 4.596 38.364 -52.146 1.00 82.25 212 LEU A O 1
ATOM 1734 N N . ASP A 1 213 ? 5.075 38.263 -49.956 1.00 84.00 213 ASP A N 1
ATOM 1735 C CA . ASP A 1 213 ? 5.445 39.684 -49.829 1.00 84.00 213 ASP A CA 1
ATOM 1736 C C . ASP A 1 213 ? 6.599 40.090 -50.770 1.00 84.00 213 ASP A C 1
ATOM 1738 O O . ASP A 1 213 ? 6.654 41.207 -51.295 1.00 84.00 213 ASP A O 1
ATOM 1742 N N . ILE A 1 214 ? 7.581 39.201 -50.964 1.00 85.25 214 ILE A N 1
ATOM 1743 C CA . ILE A 1 214 ? 8.707 39.434 -51.882 1.00 85.25 214 ILE A CA 1
ATOM 1744 C C . ILE A 1 214 ? 8.230 39.398 -53.338 1.00 85.25 214 ILE A C 1
ATOM 1746 O O . ILE A 1 214 ? 8.729 40.167 -54.167 1.00 85.25 214 ILE A O 1
ATOM 1750 N N . GLU A 1 215 ? 7.295 38.505 -53.655 1.00 80.25 215 GLU A N 1
ATOM 1751 C CA . GLU A 1 215 ? 6.721 38.359 -54.989 1.00 80.25 215 GLU A CA 1
ATOM 1752 C C . GLU A 1 215 ? 5.865 39.574 -55.364 1.00 80.25 215 GLU A C 1
ATOM 1754 O O . GLU A 1 215 ? 6.098 40.166 -56.419 1.00 80.25 215 GLU A O 1
ATOM 1759 N N . GLU A 1 216 ? 5.000 40.045 -54.460 1.00 77.69 216 GLU A N 1
ATOM 1760 C CA . GLU A 1 216 ? 4.240 41.291 -54.635 1.00 77.69 216 GLU A CA 1
ATOM 1761 C C . GLU A 1 216 ? 5.165 42.482 -54.893 1.00 77.69 216 GLU A C 1
ATOM 1763 O O . GLU A 1 216 ? 5.003 43.195 -55.883 1.00 77.69 216 GLU A O 1
ATOM 1768 N N . LYS A 1 217 ? 6.210 42.664 -54.073 1.00 77.69 217 LYS A N 1
ATOM 1769 C CA . LYS A 1 217 ? 7.179 43.758 -54.265 1.00 77.69 217 LYS A CA 1
ATOM 1770 C C . LYS A 1 217 ? 7.927 43.671 -55.594 1.00 77.69 217 LYS A C 1
ATOM 1772 O O . LYS A 1 217 ? 8.319 44.704 -56.146 1.00 77.69 217 LYS A O 1
ATOM 1777 N N . LYS A 1 218 ? 8.173 42.462 -56.111 1.00 77.19 218 LYS A N 1
ATOM 1778 C CA . LYS A 1 218 ? 8.765 42.265 -57.443 1.00 77.19 218 LYS A CA 1
ATOM 1779 C C . LYS A 1 218 ? 7.794 42.663 -58.550 1.00 77.19 218 LYS A C 1
ATOM 1781 O O . LYS A 1 218 ? 8.217 43.366 -59.466 1.00 77.19 218 LYS A O 1
ATOM 1786 N N . VAL A 1 219 ? 6.531 42.250 -58.455 1.00 76.19 219 VAL A N 1
ATOM 1787 C CA . VAL A 1 219 ? 5.477 42.606 -59.418 1.00 76.19 219 VAL A CA 1
ATOM 1788 C C . VAL A 1 219 ? 5.261 44.120 -59.434 1.00 76.19 219 VAL A C 1
ATOM 1790 O O . VAL A 1 219 ? 5.269 44.738 -60.496 1.00 76.19 219 VAL A O 1
ATOM 1793 N N . GLU A 1 220 ? 5.197 44.753 -58.263 1.00 71.38 220 GLU A N 1
ATOM 1794 C CA . GLU A 1 220 ? 5.003 46.199 -58.142 1.00 71.38 220 GLU A CA 1
ATOM 1795 C C . GLU A 1 220 ? 6.175 47.001 -58.741 1.00 71.38 220 GLU A C 1
ATOM 1797 O O . GLU A 1 220 ? 5.981 48.032 -59.389 1.00 71.38 220 GLU A O 1
ATOM 1802 N N . LYS A 1 221 ? 7.412 46.503 -58.590 1.00 72.19 221 LYS A N 1
ATOM 1803 C CA . LYS A 1 221 ? 8.599 47.078 -59.246 1.00 72.19 221 LYS A CA 1
ATOM 1804 C C . LYS A 1 221 ? 8.603 46.895 -60.763 1.00 72.19 221 LYS A C 1
ATOM 1806 O O . LYS A 1 221 ? 9.188 47.730 -61.447 1.00 72.19 221 LYS A O 1
ATOM 1811 N N . GLN A 1 222 ? 8.014 45.820 -61.283 1.00 67.19 222 GLN A N 1
ATOM 1812 C CA . GLN A 1 222 ? 7.895 45.597 -62.726 1.00 67.19 222 GLN A CA 1
ATOM 1813 C C . GLN A 1 222 ? 6.797 46.460 -63.355 1.00 67.19 222 GLN A C 1
ATOM 1815 O O . GLN A 1 222 ? 6.963 46.883 -64.489 1.00 67.19 222 GLN A O 1
ATOM 1820 N N . MET A 1 223 ? 5.725 46.775 -62.621 1.00 62.97 223 MET A N 1
ATOM 1821 C CA . MET A 1 223 ? 4.658 47.670 -63.093 1.00 62.97 223 MET A CA 1
ATOM 1822 C C . MET A 1 223 ? 5.031 49.160 -63.074 1.00 62.97 223 MET A C 1
ATOM 1824 O O . MET A 1 223 ? 4.409 49.956 -63.770 1.00 62.97 223 MET A O 1
ATOM 1828 N N . LYS A 1 224 ? 6.029 49.557 -62.276 1.00 59.28 224 LYS A N 1
ATOM 1829 C CA . LYS A 1 224 ? 6.530 50.945 -62.186 1.00 59.28 224 LYS A CA 1
ATOM 1830 C C . LYS A 1 224 ? 7.675 51.257 -63.167 1.00 59.28 224 LYS A C 1
ATOM 1832 O O . LYS A 1 224 ? 8.337 52.282 -63.008 1.00 59.28 224 LYS A O 1
ATOM 1837 N N . LYS A 1 225 ? 7.935 50.384 -64.139 1.00 48.44 225 LYS A N 1
ATOM 1838 C CA . LYS A 1 225 ? 8.983 50.525 -65.156 1.00 48.44 225 LYS A CA 1
ATOM 1839 C C . LYS A 1 225 ? 8.364 50.562 -66.545 1.00 48.44 225 LYS A C 1
ATOM 1841 O O . LYS A 1 225 ? 8.915 51.308 -67.380 1.00 48.44 225 LYS A O 1
#

Organism: Bacillus cereus (NCBI:txid1396)

Radius of gyration: 34.78 Å; chains: 1; bounding box: 82×98×90 Å

pLDDT: mean 81.41, std 13.4, range [41.31, 96.56]

Foldseek 3Di:
DDDDDDDDDPDDDCVVVVLVVQLVVLVVCQVVQVQADPVSHHDVPVSCVSSVVVCSVVVVVQLVVLLVVLVVLLVVLLVCQVDPVSVVLLVVLVVQQVVLVVVQVVCVVVVHHCVVVVDDGDDRPDDHDDDDLPHPLVSSLVNLVVSCPDVSLVPGDPSSVVSSVVVNVVSVCSVCVVVVVVVVVVVVVVVVVVVVVVVVVVVVVVVVVVVVVVVVVVVVVVVVD